Protein AF-A0A956C7P8-F1 (afdb_monomer_lite)

Foldseek 3Di:
DVVCVCVDVVNPPVVVLVVVLVVLLVVLVVAQVLSSLLSNVLSLLVVLCQCVDPVHPCPVPDPVVSVVSNLVSQLVLQLSLQLLLLCLLVVHDDPVSSVRSSCLSCPLVVVLVVVVVVVPPPLVSLLSSLVVQLVVLVCCLPPVLVVSCVVHDVLSSVLNNVSSVLSNVLSVLLNVLSVCVVVVHPCSVVSNVVSSCSSNPNNSVSNQVSDDPVSNRD

Secondary structure (DSSP, 8-state):
-HHHHHTSTIIIIIIHHHHHHHHHHHHHHTS-HHHHHHHHHHHHHHHHHHHHSTT-GGGGS-HHHHHHHHHHHHHHHHHHHHHHHHHHHHSS--HHHHHHHHHHHHHHHHHHHHHHHTT--HHHHHHHHHHHHHHHHHHIIIIIHHHHTTSS-HHHHHHHHHHHHHHHHHHHHHHHHHHHHHTT-THHHHHHHHHHHIIIIIHHHHHHHHS-HHHH--

Structure (mmCIF, N/CA/C/O backbone):
data_AF-A0A956C7P8-F1
#
_entry.id   AF-A0A956C7P8-F1
#
loop_
_atom_site.group_PDB
_atom_site.id
_atom_site.type_symbol
_atom_site.label_atom_id
_atom_site.label_alt_id
_atom_site.label_comp_id
_atom_site.label_asym_id
_atom_site.label_entity_id
_atom_site.label_seq_id
_atom_site.pdbx_PDB_ins_code
_atom_site.Cartn_x
_atom_site.Cartn_y
_atom_site.Cartn_z
_atom_site.occupancy
_atom_site.B_iso_or_equiv
_atom_site.auth_seq_id
_atom_site.auth_comp_id
_atom_site.auth_asym_id
_atom_site.auth_atom_id
_atom_site.pdbx_PDB_model_num
ATOM 1 N N . MET A 1 1 ? -3.916 24.810 -34.019 1.00 75.19 1 MET A N 1
ATOM 2 C CA . MET A 1 1 ? -3.607 24.902 -32.573 1.00 75.19 1 MET A CA 1
ATOM 3 C C . MET A 1 1 ? -4.629 24.153 -31.714 1.00 75.19 1 MET A C 1
ATOM 5 O O . MET A 1 1 ? -4.239 23.197 -31.065 1.00 75.19 1 MET A O 1
ATOM 9 N N . PHE A 1 2 ? -5.926 24.485 -31.766 1.00 85.25 2 PHE A N 1
ATOM 10 C CA . PHE A 1 2 ? -6.957 23.831 -30.935 1.00 85.25 2 PHE A CA 1
ATOM 11 C C . PHE A 1 2 ? -7.108 22.319 -31.151 1.00 85.25 2 PHE A C 1
ATOM 13 O O . PHE A 1 2 ? -7.203 21.581 -30.178 1.00 85.25 2 PHE A O 1
ATOM 20 N N . LYS A 1 3 ? -7.033 21.841 -32.401 1.00 85.44 3 LYS A N 1
ATOM 21 C CA . LYS A 1 3 ? -7.055 20.400 -32.705 1.00 85.44 3 LYS A CA 1
ATOM 22 C C . LYS A 1 3 ? -5.920 19.634 -32.009 1.00 85.44 3 LYS A C 1
ATOM 24 O O . LYS A 1 3 ? -6.158 18.575 -31.458 1.00 85.44 3 LYS A O 1
ATOM 29 N N . ALA A 1 4 ? -4.713 20.204 -31.956 1.00 84.75 4 ALA A N 1
ATOM 30 C CA . ALA A 1 4 ? -3.575 19.575 -31.283 1.00 84.75 4 ALA A CA 1
ATOM 31 C C . ALA A 1 4 ? -3.759 19.493 -29.757 1.00 84.75 4 ALA A C 1
ATOM 33 O O . ALA A 1 4 ? -3.303 18.537 -29.144 1.00 84.75 4 ALA A O 1
ATOM 34 N N . ILE A 1 5 ? -4.444 20.469 -29.149 1.00 81.12 5 ILE A N 1
ATOM 35 C CA . ILE A 1 5 ? -4.808 20.435 -27.723 1.00 81.12 5 ILE A CA 1
ATOM 36 C C . ILE A 1 5 ? -5.906 19.392 -27.481 1.00 81.12 5 ILE A C 1
ATOM 38 O O . ILE A 1 5 ? -5.798 18.604 -26.544 1.00 81.12 5 ILE A O 1
ATOM 42 N N . TYR A 1 6 ? -6.930 19.355 -28.338 1.00 81.50 6 TYR A N 1
ATOM 43 C CA . TYR A 1 6 ? -8.019 18.381 -28.256 1.00 81.50 6 TYR A CA 1
ATOM 44 C C . TYR A 1 6 ? -7.515 16.936 -28.391 1.00 81.50 6 TYR A C 1
ATOM 46 O O . TYR A 1 6 ? -7.919 16.082 -27.605 1.00 81.50 6 TYR A O 1
ATOM 54 N N . ASP A 1 7 ? -6.587 16.705 -29.325 1.00 82.06 7 ASP A N 1
ATOM 55 C CA . ASP A 1 7 ? -5.937 15.414 -29.586 1.00 82.06 7 ASP A CA 1
ATOM 56 C C . ASP A 1 7 ? -4.827 15.086 -28.557 1.00 82.06 7 ASP A C 1
ATOM 58 O O . ASP A 1 7 ? -4.190 14.034 -28.640 1.00 82.06 7 ASP A O 1
ATOM 62 N N . SER A 1 8 ? -4.548 15.979 -27.597 1.00 78.06 8 SER A N 1
ATOM 63 C CA . SER A 1 8 ? -3.485 15.774 -26.608 1.00 78.06 8 SER A CA 1
ATOM 64 C C . SER A 1 8 ? -3.925 14.884 -25.444 1.00 78.06 8 SER A C 1
ATOM 66 O O . SER A 1 8 ? -5.065 14.953 -24.977 1.00 78.06 8 SER A O 1
ATOM 68 N N . ALA A 1 9 ? -2.962 14.142 -24.883 1.00 76.88 9 ALA A N 1
ATOM 69 C CA . ALA A 1 9 ? -3.160 13.321 -23.687 1.00 76.88 9 ALA A CA 1
ATOM 70 C C . ALA A 1 9 ? -3.654 14.127 -22.469 1.00 76.88 9 ALA A C 1
ATOM 72 O O . ALA A 1 9 ? -4.325 13.574 -21.598 1.00 76.88 9 ALA A O 1
ATOM 73 N N . TRP A 1 10 ? -3.347 15.431 -22.415 1.00 76.31 10 TRP A N 1
ATOM 74 C CA . TRP A 1 10 ? -3.780 16.339 -21.349 1.00 76.31 10 TRP A CA 1
ATOM 75 C C . TRP A 1 10 ? -5.294 16.523 -21.322 1.00 76.31 10 TRP A C 1
ATOM 77 O O . TRP A 1 10 ? -5.893 16.506 -20.247 1.00 76.31 10 TRP A O 1
ATOM 87 N N . HIS A 1 11 ? -5.913 16.660 -22.495 1.00 76.75 11 HIS A N 1
ATOM 88 C CA . HIS A 1 11 ? -7.362 16.724 -22.611 1.00 76.75 11 HIS A CA 1
ATOM 89 C C . HIS A 1 11 ? -7.968 15.327 -22.424 1.00 76.75 11 HIS A C 1
ATOM 91 O O . HIS A 1 11 ? -8.709 15.111 -21.467 1.00 76.75 11 HIS A O 1
ATOM 97 N N . ASN A 1 12 ? -7.577 14.350 -23.247 1.00 79.31 12 ASN A N 1
ATOM 98 C CA . ASN A 1 12 ? -8.024 12.963 -23.129 1.00 79.31 12 ASN A CA 1
ATOM 99 C C . ASN A 1 12 ? -6.810 12.015 -23.189 1.00 79.31 12 ASN A C 1
ATOM 101 O O . ASN A 1 12 ? -6.129 12.005 -24.214 1.00 79.31 12 ASN A O 1
ATOM 105 N N . PRO A 1 13 ? -6.520 11.216 -22.140 1.00 79.44 13 PRO A N 1
ATOM 106 C CA . PRO A 1 13 ? -7.427 10.863 -21.040 1.00 79.44 13 PRO A CA 1
ATOM 107 C C . PRO A 1 13 ? -7.186 11.589 -19.702 1.00 79.44 13 PRO A C 1
ATOM 109 O O . PRO A 1 13 ? -7.975 11.400 -18.777 1.00 79.44 13 PRO A O 1
ATOM 112 N N . VAL A 1 14 ? -6.138 12.412 -19.556 1.00 80.12 14 VAL A N 1
ATOM 113 C CA . VAL A 1 14 ? -5.700 12.922 -18.237 1.00 80.12 14 VAL A CA 1
ATOM 114 C C . VAL A 1 14 ? -6.774 13.756 -17.532 1.00 80.12 14 VAL A C 1
ATOM 116 O O . VAL A 1 14 ? -7.103 13.458 -16.384 1.00 80.12 14 VAL A O 1
ATOM 119 N N . SER A 1 15 ? -7.351 14.770 -18.188 1.00 82.00 15 SER A N 1
ATOM 120 C CA . SER A 1 15 ? -8.340 15.638 -17.529 1.00 82.00 15 SER A CA 1
ATOM 121 C C . SER A 1 15 ? -9.595 14.878 -17.075 1.00 82.00 15 SER A C 1
ATOM 123 O O . SER A 1 15 ? -10.125 15.150 -15.997 1.00 82.00 15 SER A O 1
ATOM 125 N N . PHE A 1 16 ? -10.020 13.864 -17.837 1.00 86.25 16 PHE A N 1
ATOM 126 C CA . PHE A 1 16 ? -11.166 13.023 -17.490 1.00 86.25 16 PHE A CA 1
ATOM 127 C C . PHE A 1 16 ? -10.871 12.105 -16.303 1.00 86.25 16 PHE A C 1
ATOM 129 O O . PHE A 1 16 ? -11.697 12.016 -15.396 1.00 86.25 16 PHE A O 1
ATOM 136 N N . TRP A 1 17 ? -9.685 11.489 -16.244 1.00 85.25 17 TRP A N 1
ATOM 137 C CA . TRP A 1 17 ? -9.265 10.719 -15.067 1.00 85.25 17 TRP A CA 1
ATOM 138 C C . TRP A 1 17 ? -9.185 11.583 -13.809 1.00 85.25 17 TRP A C 1
ATOM 140 O O . TRP A 1 17 ? -9.603 11.134 -12.744 1.00 85.25 17 TRP A O 1
ATOM 150 N N . LEU A 1 18 ? -8.703 12.824 -13.922 1.00 85.94 18 LEU A N 1
ATOM 151 C CA . LEU A 1 18 ? -8.656 13.758 -12.795 1.00 85.94 18 LEU A CA 1
ATOM 152 C C . LEU A 1 18 ? -10.058 14.159 -12.327 1.00 85.94 18 LEU A C 1
ATOM 154 O O . LEU A 1 18 ? -10.332 14.107 -11.130 1.00 85.94 18 LEU A O 1
ATOM 158 N N . ALA A 1 19 ? -10.957 14.514 -13.249 1.00 89.00 19 ALA A N 1
ATOM 159 C CA . ALA A 1 19 ? -12.327 14.895 -12.913 1.00 89.00 19 ALA A CA 1
ATOM 160 C C . ALA A 1 19 ? -13.106 13.734 -12.271 1.00 89.00 19 ALA A C 1
ATOM 162 O O . ALA A 1 19 ? -13.722 13.904 -11.216 1.00 89.00 19 ALA A O 1
ATOM 163 N N . ILE A 1 20 ? -13.032 12.537 -12.864 1.00 90.31 20 ILE A N 1
ATOM 164 C CA . ILE A 1 20 ? -13.682 11.334 -12.330 1.00 90.31 20 ILE A CA 1
ATOM 165 C C . ILE A 1 20 ? -13.044 10.933 -10.999 1.00 90.31 20 ILE A C 1
ATOM 167 O O . ILE A 1 20 ? -13.763 10.652 -10.045 1.00 90.31 20 ILE A O 1
ATOM 171 N N . GLY A 1 21 ? -11.715 10.960 -10.893 1.00 89.81 21 GLY A N 1
ATOM 172 C CA . GLY A 1 21 ? -11.002 10.655 -9.654 1.00 89.81 21 GLY A CA 1
ATOM 173 C C . GLY A 1 21 ? -11.382 11.599 -8.514 1.00 89.81 21 GLY A C 1
ATOM 174 O O . GLY A 1 21 ? -11.663 11.139 -7.408 1.00 89.81 21 GLY A O 1
ATOM 175 N N . ALA A 1 22 ? -11.480 12.904 -8.784 1.00 90.12 22 ALA A N 1
ATOM 176 C CA . ALA A 1 22 ? -11.939 13.893 -7.811 1.00 90.12 22 ALA A CA 1
ATOM 177 C C . ALA A 1 22 ? -13.391 13.636 -7.378 1.00 90.12 22 ALA A C 1
ATOM 179 O O . ALA A 1 22 ? -13.704 13.695 -6.187 1.00 90.12 22 ALA A O 1
ATOM 180 N N . PHE A 1 23 ? -14.270 13.292 -8.322 1.00 90.81 23 PHE A N 1
ATOM 181 C CA . PHE A 1 23 ? -15.655 12.941 -8.022 1.00 90.81 23 PHE A CA 1
ATOM 182 C C . PHE A 1 23 ? -15.766 11.659 -7.181 1.00 90.81 23 PHE A C 1
ATOM 184 O O . PHE A 1 23 ? -16.494 11.637 -6.190 1.00 90.81 23 PHE A O 1
ATOM 191 N N . VAL A 1 24 ? -15.002 10.613 -7.509 1.00 92.38 24 VAL A N 1
ATOM 192 C CA . VAL A 1 24 ? -14.940 9.361 -6.736 1.00 92.38 24 VAL A CA 1
ATOM 193 C C . VAL A 1 24 ? -14.397 9.613 -5.330 1.00 92.38 24 VAL A C 1
ATOM 195 O O . VAL A 1 24 ? -14.955 9.099 -4.358 1.00 92.38 24 VAL A O 1
ATOM 198 N N . ALA A 1 25 ? -13.351 10.431 -5.192 1.00 91.06 25 ALA A N 1
ATOM 199 C CA . ALA A 1 25 ? -12.819 10.827 -3.893 1.00 91.06 25 ALA A CA 1
ATOM 200 C C . ALA A 1 25 ? -13.876 11.572 -3.068 1.00 91.06 25 ALA A C 1
ATOM 202 O O . ALA A 1 25 ? -14.120 11.213 -1.916 1.00 91.06 25 ALA A O 1
ATOM 203 N N . TYR A 1 26 ? -14.572 12.538 -3.672 1.00 91.56 26 TYR A N 1
ATOM 204 C CA . TYR A 1 26 ? -15.680 13.244 -3.036 1.00 91.56 26 TYR A CA 1
ATOM 205 C C . TYR A 1 26 ? -16.795 12.289 -2.587 1.00 91.56 26 TYR A C 1
ATOM 207 O O . TYR A 1 26 ? -17.181 12.319 -1.419 1.00 91.56 26 TYR A O 1
ATOM 215 N N . LEU A 1 27 ? -17.276 11.397 -3.458 1.00 90.88 27 LEU A N 1
ATOM 216 C CA . LEU A 1 27 ? -18.291 10.402 -3.094 1.00 90.88 27 LEU A CA 1
ATOM 217 C C . LEU A 1 27 ? -17.820 9.505 -1.950 1.00 90.88 27 LEU A C 1
ATOM 219 O O . LEU A 1 27 ? -18.588 9.227 -1.034 1.00 90.88 27 LEU A O 1
ATOM 223 N N . SER A 1 28 ? -16.547 9.119 -1.954 1.00 91.25 28 SER A N 1
ATOM 224 C CA . SER A 1 28 ? -15.957 8.296 -0.899 1.00 91.25 28 SER A CA 1
ATOM 225 C C . SER A 1 28 ? -16.013 8.980 0.470 1.00 91.25 28 SER A C 1
ATOM 227 O O . SER A 1 28 ? -16.216 8.299 1.471 1.00 91.25 28 SER A O 1
ATOM 229 N N . THR A 1 29 ? -15.931 10.317 0.534 1.00 88.56 29 THR A N 1
ATOM 230 C CA . THR A 1 29 ? -16.111 11.069 1.795 1.00 88.56 29 THR A CA 1
ATOM 231 C C . THR A 1 29 ? -17.549 11.088 2.314 1.00 88.56 29 THR A C 1
ATOM 233 O O . THR A 1 29 ? -17.775 11.404 3.479 1.00 88.56 29 THR A O 1
ATOM 236 N N . ARG A 1 30 ? -18.533 10.756 1.469 1.00 90.06 30 ARG A N 1
ATOM 237 C CA . ARG A 1 30 ? -19.952 10.665 1.849 1.00 90.06 30 ARG A CA 1
ATOM 238 C C . ARG A 1 30 ? -20.338 9.274 2.351 1.00 90.06 30 ARG A C 1
ATOM 240 O O . ARG A 1 30 ? -21.458 9.082 2.815 1.00 90.06 30 ARG A O 1
ATOM 247 N N . LEU A 1 31 ? -19.432 8.307 2.240 1.00 89.56 31 LEU A N 1
ATOM 248 C CA . LEU A 1 31 ? -19.623 6.935 2.689 1.00 89.56 31 LEU A CA 1
ATOM 249 C C . LEU A 1 31 ? -18.987 6.730 4.071 1.00 89.56 31 LEU A C 1
ATOM 251 O O . LEU A 1 31 ? -18.079 7.459 4.465 1.00 89.56 31 LEU A O 1
ATOM 255 N N . GLY A 1 32 ? -19.424 5.686 4.784 1.00 90.19 32 GLY A N 1
ATOM 256 C CA . GLY A 1 32 ? -18.691 5.189 5.955 1.00 90.19 32 GLY A CA 1
ATOM 257 C C . GLY A 1 32 ? -17.242 4.861 5.582 1.00 90.19 32 GLY A C 1
ATOM 258 O O . GLY A 1 32 ? -16.972 4.466 4.442 1.00 90.19 32 GLY A O 1
ATOM 259 N N . PHE A 1 33 ? -16.310 5.024 6.524 1.00 92.75 33 PHE A N 1
ATOM 260 C CA . PHE A 1 33 ? -14.868 5.048 6.241 1.00 92.75 33 PHE A CA 1
ATOM 261 C C . PHE A 1 33 ? -14.411 3.860 5.390 1.00 92.75 33 PHE A C 1
ATOM 263 O O . PHE A 1 33 ? -13.728 4.042 4.385 1.00 92.75 33 PHE A O 1
ATOM 270 N N . LEU A 1 34 ? -14.813 2.642 5.767 1.00 93.69 34 LEU A N 1
ATOM 271 C CA . LEU A 1 34 ? -14.376 1.434 5.074 1.00 93.69 34 LEU A CA 1
ATOM 272 C C . LEU A 1 34 ? -14.933 1.356 3.647 1.00 93.69 34 LEU A C 1
ATOM 274 O O . LEU A 1 34 ? -14.215 0.973 2.730 1.00 93.69 34 LEU A O 1
ATOM 278 N N . ARG A 1 35 ? -16.193 1.759 3.446 1.00 94.25 35 ARG A N 1
ATOM 279 C CA . ARG A 1 35 ? -16.829 1.792 2.119 1.00 94.25 35 ARG A CA 1
ATOM 280 C C . ARG A 1 35 ? -16.155 2.825 1.225 1.00 94.25 35 ARG A C 1
ATOM 282 O O . ARG A 1 35 ? -15.808 2.503 0.094 1.00 94.25 35 ARG A O 1
ATOM 289 N N . GLY A 1 36 ? -15.936 4.031 1.750 1.00 94.31 36 GLY A N 1
ATOM 290 C CA . GLY A 1 36 ? -15.222 5.093 1.048 1.00 94.31 36 GLY A CA 1
ATOM 291 C C . GLY A 1 36 ? -13.806 4.671 0.669 1.00 94.31 36 GLY A C 1
ATOM 292 O O . GLY A 1 36 ? -13.405 4.831 -0.479 1.00 94.31 36 GLY A O 1
ATOM 293 N N . LEU A 1 37 ? -13.076 4.045 1.595 1.00 95.31 37 LEU A N 1
ATOM 294 C CA . LEU A 1 37 ? -11.743 3.504 1.339 1.00 95.31 37 LEU A CA 1
ATOM 295 C C . LEU A 1 37 ? -11.775 2.436 0.238 1.00 95.31 37 LEU A C 1
ATOM 297 O O . LEU A 1 37 ? -10.979 2.510 -0.694 1.00 95.31 37 LEU A O 1
ATOM 301 N N . CYS A 1 38 ? -12.702 1.476 0.299 1.00 95.56 38 CYS A N 1
ATOM 302 C CA . CYS A 1 38 ? -12.830 0.445 -0.731 1.00 95.56 38 CYS A CA 1
ATOM 303 C C . CYS A 1 38 ? -13.144 1.032 -2.112 1.00 95.56 38 CYS A C 1
ATOM 305 O O . CYS A 1 38 ? -12.527 0.618 -3.086 1.00 95.56 38 CYS A O 1
ATOM 307 N N . VAL A 1 39 ? -14.054 2.005 -2.209 1.00 94.94 39 VAL A N 1
ATOM 308 C CA . VAL A 1 39 ? -14.397 2.659 -3.483 1.00 94.94 39 VAL A CA 1
ATOM 309 C C . VAL A 1 39 ? -13.207 3.446 -4.034 1.00 94.94 39 VAL A C 1
ATOM 311 O O . VAL A 1 39 ? -12.819 3.247 -5.186 1.00 94.94 39 VAL A O 1
ATOM 314 N N . LEU A 1 40 ? -12.587 4.290 -3.205 1.00 95.69 40 LEU A N 1
ATOM 315 C CA . LEU A 1 40 ? -11.439 5.099 -3.604 1.00 95.69 40 LEU A CA 1
ATOM 316 C C . LEU A 1 40 ? -10.275 4.223 -4.072 1.00 95.69 40 LEU A C 1
ATOM 318 O O . LEU A 1 40 ? -9.743 4.428 -5.160 1.00 95.69 40 LEU A O 1
ATOM 322 N N . PHE A 1 41 ? -9.888 3.225 -3.278 1.00 96.56 41 PHE A N 1
ATOM 323 C CA . PHE A 1 41 ? -8.739 2.393 -3.620 1.00 96.56 41 PHE A CA 1
ATOM 324 C C . PHE A 1 41 ? -9.037 1.340 -4.684 1.00 96.56 41 PHE A C 1
ATOM 326 O O . PHE A 1 41 ? -8.092 0.875 -5.314 1.00 96.56 41 PHE A O 1
ATOM 333 N N . ALA A 1 42 ? -10.304 1.003 -4.952 1.00 95.31 42 ALA A N 1
ATOM 334 C CA . ALA A 1 42 ? -10.658 0.227 -6.140 1.00 95.31 42 ALA A CA 1
ATOM 335 C C . ALA A 1 42 ? -10.374 1.041 -7.406 1.00 95.31 42 ALA A C 1
ATOM 337 O O . ALA A 1 42 ? -9.780 0.527 -8.351 1.00 95.31 42 ALA A O 1
ATOM 338 N N . PHE A 1 43 ? -10.723 2.331 -7.394 1.00 94.62 43 PHE A N 1
ATOM 339 C CA . PHE A 1 43 ? -10.407 3.239 -8.492 1.00 94.62 43 PHE A CA 1
ATOM 340 C C . PHE A 1 43 ? -8.894 3.437 -8.658 1.00 94.62 43 PHE A C 1
ATOM 342 O O . PHE A 1 43 ? -8.388 3.342 -9.773 1.00 94.62 43 PHE A O 1
ATOM 349 N N . VAL A 1 44 ? -8.157 3.634 -7.557 1.00 94.44 44 VAL A N 1
ATOM 350 C CA . VAL A 1 44 ? -6.684 3.738 -7.584 1.00 94.44 44 VAL A CA 1
ATOM 351 C C . VAL A 1 44 ? -6.043 2.455 -8.119 1.00 94.44 44 VAL A C 1
ATOM 353 O O . VAL A 1 44 ? -5.172 2.539 -8.976 1.00 94.44 44 VAL A O 1
ATOM 356 N N . ALA A 1 45 ? -6.485 1.275 -7.672 1.00 93.88 45 ALA A N 1
ATOM 357 C CA . ALA A 1 45 ? -5.956 -0.005 -8.147 1.00 93.88 45 ALA A CA 1
ATOM 358 C C . ALA A 1 45 ? -6.244 -0.235 -9.640 1.00 93.88 45 ALA A C 1
ATOM 360 O O . ALA A 1 45 ? -5.378 -0.722 -10.361 1.00 93.88 45 ALA A O 1
ATOM 361 N N . ALA A 1 46 ? -7.431 0.146 -10.122 1.00 92.56 46 ALA A N 1
ATOM 362 C CA . ALA A 1 46 ? -7.767 0.071 -11.542 1.00 92.56 46 ALA A CA 1
ATOM 363 C C . ALA A 1 46 ? -6.919 1.037 -12.388 1.00 92.56 46 ALA A C 1
ATOM 365 O O . ALA A 1 46 ? -6.447 0.660 -13.460 1.00 92.56 46 ALA A O 1
ATOM 366 N N . ALA A 1 47 ? -6.697 2.261 -11.898 1.00 91.62 47 ALA A N 1
ATOM 367 C CA . ALA A 1 47 ? -5.833 3.238 -12.556 1.00 91.62 47 ALA A CA 1
ATOM 368 C C . ALA A 1 47 ? -4.376 2.754 -12.615 1.00 91.62 47 ALA A C 1
ATOM 370 O O . ALA A 1 47 ? -3.746 2.848 -13.666 1.00 91.62 47 ALA A O 1
ATOM 371 N N . ASP A 1 48 ? -3.865 2.182 -11.526 1.00 92.56 48 ASP A N 1
ATOM 372 C CA . ASP A 1 48 ? -2.530 1.586 -11.481 1.00 92.56 48 ASP A CA 1
ATOM 373 C C . ASP A 1 48 ? -2.402 0.415 -12.470 1.00 92.56 48 ASP A C 1
ATOM 375 O O . ASP A 1 48 ? -1.515 0.410 -13.319 1.00 92.56 48 ASP A O 1
ATOM 379 N N . ALA A 1 49 ? -3.352 -0.527 -12.461 1.00 90.62 49 ALA A N 1
ATOM 380 C CA . ALA A 1 49 ? -3.360 -1.653 -13.396 1.00 90.62 49 ALA A CA 1
ATOM 381 C C . ALA A 1 49 ? -3.413 -1.204 -14.868 1.00 90.62 49 ALA A C 1
ATOM 383 O O . ALA A 1 49 ? -2.774 -1.815 -15.727 1.00 90.62 49 ALA A O 1
ATOM 384 N N . LEU A 1 50 ? -4.145 -0.125 -15.171 1.00 89.56 50 LEU A N 1
ATOM 385 C CA . LEU A 1 50 ? -4.179 0.465 -16.508 1.00 89.56 50 LEU A CA 1
ATOM 386 C C . LEU A 1 50 ? -2.827 1.082 -16.887 1.00 89.56 50 LEU A C 1
ATOM 388 O O . LEU A 1 50 ? -2.345 0.863 -17.996 1.00 89.56 50 LEU A O 1
ATOM 392 N N . LEU A 1 51 ? -2.218 1.854 -15.983 1.00 87.50 51 LEU A N 1
ATOM 393 C CA . LEU A 1 51 ? -0.988 2.602 -16.251 1.00 87.50 51 LEU A CA 1
ATOM 394 C C . LEU A 1 51 ? 0.274 1.727 -16.212 1.00 87.50 51 LEU A C 1
ATOM 396 O O . LEU A 1 51 ? 1.236 2.040 -16.915 1.00 87.50 51 LEU A O 1
ATOM 400 N N . GLY A 1 52 ? 0.265 0.630 -15.455 1.00 83.56 52 GLY A N 1
ATOM 401 C CA . GLY A 1 52 ? 1.322 -0.384 -15.430 1.00 83.56 52 GLY A CA 1
ATOM 402 C C . GLY A 1 52 ? 1.123 -1.530 -16.431 1.00 83.56 52 GLY A C 1
ATOM 403 O O . GLY A 1 52 ? 2.055 -2.290 -16.689 1.00 83.56 52 GLY A O 1
ATOM 404 N N . GLY A 1 53 ? -0.078 -1.674 -16.998 1.00 80.94 53 GLY A N 1
ATOM 405 C CA . GLY A 1 53 ? -0.431 -2.758 -17.912 1.00 80.94 53 GLY A CA 1
ATOM 406 C C . GLY A 1 53 ? -0.017 -2.526 -19.369 1.00 80.94 53 GLY A C 1
ATOM 407 O O . GLY A 1 53 ? 0.368 -1.434 -19.780 1.00 80.94 53 GLY A O 1
ATOM 408 N N . GLY A 1 54 ? -0.168 -3.561 -20.202 1.00 81.50 54 GLY A N 1
ATOM 409 C CA . GLY A 1 54 ? 0.153 -3.492 -21.638 1.00 81.50 54 GLY A CA 1
ATOM 410 C C . GLY A 1 54 ? -0.716 -2.516 -22.446 1.00 81.50 54 GLY A C 1
ATOM 411 O O . GLY A 1 54 ? -0.330 -2.116 -23.538 1.00 81.50 54 GLY A O 1
ATOM 412 N N . LEU A 1 55 ? -1.864 -2.099 -21.898 1.00 78.88 55 LEU A N 1
ATOM 413 C CA . LEU A 1 55 ? -2.752 -1.083 -22.480 1.00 78.88 55 LEU A CA 1
ATOM 414 C C . LEU A 1 55 ? -2.410 0.344 -22.019 1.00 78.88 55 LEU A C 1
ATOM 416 O O . LEU A 1 55 ? -3.194 1.269 -22.231 1.00 78.88 55 LEU A O 1
ATOM 420 N N . SER A 1 56 ? -1.262 0.530 -21.363 1.00 81.25 56 SER A N 1
ATOM 421 C CA . SER A 1 56 ? -0.911 1.806 -20.758 1.00 81.25 56 SER A CA 1
ATOM 422 C C . SER A 1 56 ? -0.750 2.925 -21.795 1.00 81.25 56 SER A C 1
ATOM 424 O O . SER A 1 56 ? 0.032 2.791 -22.749 1.00 81.25 56 SER A O 1
ATOM 426 N N . PRO A 1 57 ? -1.389 4.092 -21.578 1.00 77.19 57 PRO A N 1
ATOM 427 C CA . PRO A 1 57 ? -1.120 5.285 -22.373 1.00 77.19 57 PRO A CA 1
ATOM 428 C C . PRO A 1 57 ? 0.305 5.826 -22.149 1.00 77.19 57 PRO A C 1
ATOM 430 O O . PRO A 1 57 ? 0.777 6.650 -22.931 1.00 77.19 57 PRO A O 1
ATOM 433 N N . LEU A 1 58 ? 1.016 5.358 -21.113 1.00 77.88 58 LEU A N 1
ATOM 434 C CA . LEU A 1 58 ? 2.388 5.764 -20.791 1.00 77.88 58 LEU A CA 1
ATOM 435 C C . LEU A 1 58 ? 3.458 4.977 -21.556 1.00 77.88 58 LEU A C 1
ATOM 437 O O . LEU A 1 58 ? 4.644 5.219 -21.356 1.00 77.88 58 LEU A O 1
ATOM 441 N N . THR A 1 59 ? 3.083 4.081 -22.471 1.00 73.81 59 THR A N 1
ATOM 442 C CA . THR A 1 59 ? 4.037 3.329 -23.315 1.00 73.81 59 THR A CA 1
ATOM 443 C C . THR A 1 59 ? 4.990 4.224 -24.116 1.00 73.81 59 THR A C 1
ATOM 445 O O . THR A 1 59 ? 6.091 3.799 -24.453 1.00 73.81 59 THR A O 1
ATOM 448 N N . ARG A 1 60 ? 4.596 5.473 -24.396 1.00 77.56 60 ARG A N 1
ATOM 449 C CA . ARG A 1 60 ? 5.422 6.483 -25.086 1.00 77.56 60 ARG A CA 1
ATOM 450 C C . ARG A 1 60 ? 6.032 7.531 -24.149 1.00 77.56 60 ARG A C 1
ATOM 452 O O . ARG A 1 60 ? 6.685 8.458 -24.623 1.00 77.56 60 ARG A O 1
ATOM 459 N N . ALA A 1 61 ? 5.790 7.435 -22.842 1.00 80.50 61 ALA A N 1
ATOM 460 C CA . ALA A 1 61 ? 6.308 8.388 -21.871 1.00 80.50 61 ALA A CA 1
ATOM 461 C C . ALA A 1 61 ? 7.807 8.144 -21.598 1.00 80.50 61 ALA A C 1
ATOM 463 O O . ALA A 1 61 ? 8.283 7.011 -21.710 1.00 80.50 61 ALA A O 1
ATOM 464 N N . PRO A 1 62 ? 8.570 9.181 -21.205 1.00 84.88 62 PRO A N 1
ATOM 465 C CA . PRO A 1 62 ? 9.950 9.004 -20.761 1.00 84.88 62 PRO A CA 1
ATOM 466 C C . PRO A 1 62 ? 10.034 8.022 -19.586 1.00 84.88 62 PRO A C 1
ATOM 468 O O . PRO A 1 62 ? 9.194 8.075 -18.686 1.00 84.88 62 PRO A O 1
ATOM 471 N N . LYS A 1 63 ? 11.091 7.195 -19.531 1.00 81.75 63 LYS A N 1
ATOM 472 C CA . LYS A 1 63 ? 11.293 6.197 -18.458 1.00 81.75 63 LYS A CA 1
ATOM 473 C C . LYS A 1 63 ? 11.128 6.803 -17.058 1.00 81.75 63 LYS A C 1
ATOM 475 O O . LYS A 1 63 ? 10.470 6.212 -16.212 1.00 81.75 63 LYS A O 1
ATOM 480 N N . THR A 1 64 ? 11.656 8.008 -16.839 1.00 82.00 64 THR A N 1
ATOM 481 C CA . THR A 1 64 ? 11.533 8.740 -15.571 1.00 82.00 64 THR A CA 1
ATOM 482 C C . THR A 1 64 ? 10.081 8.974 -15.161 1.00 82.00 64 THR A C 1
ATOM 484 O O . THR A 1 64 ? 9.748 8.789 -13.996 1.00 82.00 64 THR A O 1
ATOM 487 N N . VAL A 1 65 ? 9.209 9.344 -16.104 1.00 83.94 65 VAL A N 1
ATOM 488 C CA . VAL A 1 65 ? 7.784 9.576 -15.827 1.00 83.94 65 VAL A CA 1
ATOM 489 C C . VAL A 1 65 ? 7.120 8.265 -15.424 1.00 83.94 65 VAL A C 1
ATOM 491 O O . VAL A 1 65 ? 6.462 8.217 -14.389 1.00 83.94 65 VAL A O 1
ATOM 494 N N . SER A 1 66 ? 7.351 7.188 -16.177 1.00 83.44 66 SER A N 1
ATOM 495 C CA . SER A 1 66 ? 6.794 5.868 -15.864 1.00 83.44 66 SER A CA 1
ATOM 496 C C . SER A 1 66 ? 7.262 5.351 -14.500 1.00 83.44 66 SER A C 1
ATOM 498 O O . SER A 1 66 ? 6.458 4.819 -13.740 1.00 83.44 66 SER A O 1
ATOM 500 N N . THR A 1 67 ? 8.533 5.562 -14.141 1.00 83.25 67 THR A N 1
ATOM 501 C CA . THR A 1 67 ? 9.060 5.192 -12.820 1.00 83.25 67 THR A CA 1
ATOM 502 C C . THR A 1 67 ? 8.433 6.019 -11.698 1.00 83.25 67 THR A C 1
ATOM 504 O O . THR A 1 67 ? 8.014 5.449 -10.696 1.00 83.25 67 THR A O 1
ATOM 507 N N . VAL A 1 68 ? 8.318 7.342 -11.856 1.00 85.81 68 VAL A N 1
ATOM 508 C CA . VAL A 1 68 ? 7.678 8.211 -10.851 1.00 85.81 68 VAL A CA 1
ATOM 509 C C . VAL A 1 68 ? 6.213 7.829 -10.646 1.00 85.81 68 VAL A C 1
ATOM 511 O O . VAL A 1 68 ? 5.761 7.747 -9.507 1.00 85.81 68 VAL A O 1
ATOM 514 N N . VAL A 1 69 ? 5.482 7.550 -11.729 1.00 88.50 69 VAL A N 1
ATOM 515 C CA . VAL A 1 69 ? 4.088 7.090 -11.660 1.00 88.50 69 VAL A CA 1
ATOM 516 C C . VAL A 1 69 ? 3.994 5.748 -10.932 1.00 88.50 69 VAL A C 1
ATOM 518 O O . VAL A 1 69 ? 3.171 5.618 -10.028 1.00 88.50 69 VAL A O 1
ATOM 521 N N . ALA A 1 70 ? 4.865 4.786 -11.252 1.00 88.50 70 ALA A N 1
ATOM 522 C CA . ALA A 1 70 ? 4.906 3.498 -10.561 1.00 88.50 70 ALA A CA 1
ATOM 523 C C . ALA A 1 70 ? 5.167 3.667 -9.053 1.00 88.50 70 ALA A C 1
ATOM 525 O O . ALA A 1 70 ? 4.441 3.109 -8.236 1.00 88.50 70 ALA A O 1
ATOM 526 N N . PHE A 1 71 ? 6.141 4.498 -8.665 1.00 89.62 71 PHE A N 1
ATOM 527 C CA . PHE A 1 71 ? 6.392 4.806 -7.253 1.00 89.62 71 PHE A CA 1
ATOM 528 C C . PHE A 1 71 ? 5.193 5.472 -6.577 1.00 89.62 71 PHE A C 1
ATOM 530 O O . PHE A 1 71 ? 4.856 5.112 -5.453 1.00 89.62 71 PHE A O 1
ATOM 537 N N . ALA A 1 72 ? 4.525 6.416 -7.245 1.00 92.25 72 ALA A N 1
ATOM 538 C CA . ALA A 1 72 ? 3.346 7.071 -6.691 1.00 92.25 72 ALA A CA 1
ATOM 539 C C . ALA A 1 72 ? 2.225 6.062 -6.394 1.00 92.25 72 ALA A C 1
ATOM 541 O O . ALA A 1 72 ? 1.639 6.108 -5.313 1.00 92.25 72 ALA A O 1
ATOM 542 N N . PHE A 1 73 ? 1.960 5.121 -7.305 1.00 94.31 73 PHE A N 1
ATOM 543 C CA . PHE A 1 73 ? 0.951 4.085 -7.077 1.00 94.31 73 PHE A CA 1
ATOM 544 C C . PHE A 1 73 ? 1.341 3.089 -6.001 1.00 94.31 73 PHE A C 1
ATOM 546 O O . PHE A 1 73 ? 0.478 2.709 -5.219 1.00 94.31 73 PHE A O 1
ATOM 553 N N . VAL A 1 74 ? 2.615 2.724 -5.901 1.00 92.88 74 VAL A N 1
ATOM 554 C CA . VAL A 1 74 ? 3.097 1.860 -4.821 1.00 92.88 74 VAL A CA 1
ATOM 555 C C . VAL A 1 74 ? 2.932 2.550 -3.463 1.00 92.88 74 VAL A C 1
ATOM 557 O O . VAL A 1 74 ? 2.372 1.964 -2.542 1.00 92.88 74 VAL A O 1
ATOM 560 N N . VAL A 1 75 ? 3.290 3.834 -3.353 1.00 95.12 75 VAL A N 1
ATOM 561 C CA . VAL A 1 75 ? 3.090 4.613 -2.117 1.00 95.12 75 VAL A CA 1
ATOM 562 C C . VAL A 1 75 ? 1.609 4.739 -1.761 1.00 95.12 75 VAL A C 1
ATOM 564 O O . VAL A 1 75 ? 1.242 4.59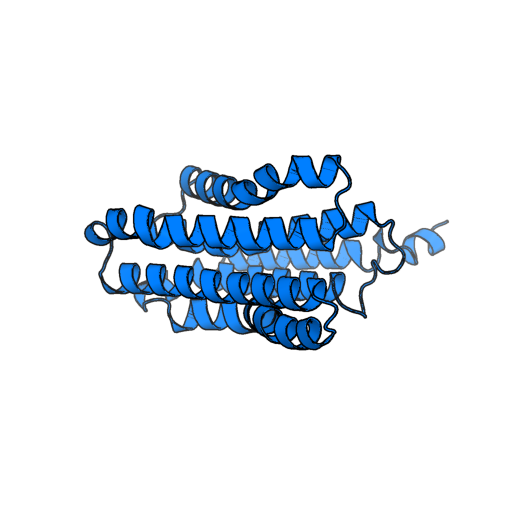1 -0.596 1.00 95.12 75 VAL A O 1
ATOM 567 N N . LEU A 1 76 ? 0.743 5.004 -2.743 1.00 95.81 76 LEU A N 1
ATOM 568 C CA . LEU A 1 76 ? -0.706 5.048 -2.528 1.00 95.81 76 LEU A CA 1
ATOM 569 C C . LEU A 1 76 ? -1.263 3.667 -2.149 1.00 95.81 76 LEU A C 1
ATOM 571 O O . LEU A 1 76 ? -2.113 3.567 -1.263 1.00 95.81 76 LEU A O 1
ATOM 575 N N . GLY A 1 77 ? -0.762 2.609 -2.782 1.00 95.69 77 GLY A N 1
ATOM 576 C CA . GLY A 1 77 ? -1.063 1.220 -2.469 1.00 95.69 77 GLY A CA 1
ATOM 577 C C . GLY A 1 77 ? -0.743 0.900 -1.015 1.00 95.69 77 GLY A C 1
ATOM 578 O O . GLY A 1 77 ? -1.609 0.425 -0.292 1.00 95.69 77 GLY A O 1
ATOM 579 N N . ASP A 1 78 ? 0.442 1.268 -0.543 1.00 97.12 78 ASP A N 1
ATOM 580 C CA . ASP A 1 78 ? 0.862 1.040 0.841 1.00 97.12 78 ASP A CA 1
ATOM 581 C C . ASP A 1 78 ? 0.092 1.914 1.833 1.00 97.12 78 ASP A C 1
ATOM 583 O O . ASP A 1 78 ? -0.298 1.464 2.918 1.00 97.12 78 ASP A O 1
ATOM 587 N N . LEU A 1 79 ? -0.198 3.162 1.455 1.00 97.56 79 LEU A N 1
ATOM 588 C CA . LEU A 1 79 ? -0.994 4.081 2.263 1.00 97.56 79 LEU A CA 1
ATOM 589 C C . LEU A 1 79 ? -2.361 3.478 2.609 1.00 97.56 79 LEU A C 1
ATOM 591 O O . LEU A 1 79 ? -2.826 3.644 3.736 1.00 97.56 79 LEU A O 1
ATOM 595 N N . ARG A 1 80 ? -2.993 2.734 1.693 1.00 96.88 80 ARG A N 1
ATOM 596 C CA . ARG A 1 80 ? -4.298 2.094 1.941 1.00 96.88 80 ARG A CA 1
ATOM 597 C C . ARG A 1 80 ? -4.240 1.104 3.107 1.00 96.88 80 ARG A C 1
ATOM 599 O O . ARG A 1 80 ? -5.137 1.087 3.951 1.00 96.88 80 ARG A O 1
ATOM 606 N N . TYR A 1 81 ? -3.159 0.332 3.194 1.00 97.94 81 TYR A N 1
ATOM 607 C CA . TYR A 1 81 ? -2.909 -0.600 4.284 1.00 97.94 81 TYR A CA 1
ATOM 608 C C . TYR A 1 81 ? -2.644 0.157 5.588 1.00 97.94 81 TYR A C 1
ATOM 610 O O . TYR A 1 81 ? -3.279 -0.122 6.610 1.00 97.94 81 TYR A O 1
ATOM 618 N N . PHE A 1 82 ? -1.774 1.170 5.556 1.00 98.12 82 PHE A N 1
ATOM 619 C CA . PHE A 1 82 ? -1.440 1.938 6.753 1.00 98.12 82 PHE A CA 1
ATOM 620 C C . PHE A 1 82 ? -2.618 2.751 7.297 1.00 98.12 82 PHE A C 1
ATOM 622 O O . PHE A 1 82 ? -2.762 2.869 8.514 1.00 98.12 82 PHE A O 1
ATOM 629 N N . LEU A 1 83 ? -3.508 3.252 6.439 1.00 97.19 83 LEU A N 1
ATOM 630 C CA . LEU A 1 83 ? -4.741 3.911 6.867 1.00 97.19 83 LEU A CA 1
ATOM 631 C C . LEU A 1 83 ? -5.640 2.960 7.654 1.00 97.19 83 LEU A C 1
ATOM 633 O O . LEU A 1 83 ? -6.112 3.329 8.729 1.00 97.19 83 LEU A O 1
ATOM 637 N N . LEU A 1 84 ? -5.834 1.730 7.170 1.00 96.81 84 LEU A N 1
ATOM 638 C CA . LEU A 1 84 ? -6.597 0.697 7.879 1.00 96.81 84 LEU A CA 1
ATOM 639 C C . LEU A 1 84 ?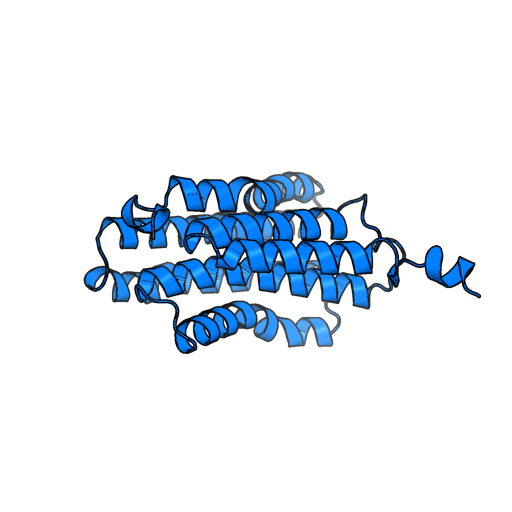 -5.928 0.335 9.211 1.00 96.81 84 LEU A C 1
ATOM 641 O O . LEU A 1 84 ? -6.587 0.320 10.255 1.00 96.81 84 LEU A O 1
ATOM 645 N N . LEU A 1 85 ? -4.613 0.098 9.185 1.00 97.06 85 LEU A N 1
ATOM 646 C CA . LEU A 1 85 ? -3.821 -0.248 10.362 1.00 97.06 85 LEU A CA 1
ATOM 647 C C . LEU A 1 85 ? -3.953 0.822 11.450 1.00 97.06 85 LEU A C 1
ATOM 649 O O . LEU A 1 85 ? -4.313 0.517 12.589 1.00 97.06 85 LEU A O 1
ATOM 653 N N . VAL A 1 86 ? -3.700 2.086 11.108 1.00 96.31 86 VAL A N 1
ATOM 654 C CA . VAL A 1 86 ? -3.715 3.197 12.063 1.00 96.31 86 VAL A CA 1
ATOM 655 C C . VAL A 1 86 ? -5.140 3.493 12.532 1.00 96.31 86 VAL A C 1
ATOM 657 O O . VAL A 1 86 ? -5.360 3.628 13.741 1.00 96.31 86 VAL A O 1
ATOM 660 N N . ARG A 1 87 ? -6.122 3.533 11.618 1.00 94.31 87 ARG A N 1
ATOM 661 C CA . ARG A 1 87 ? -7.535 3.790 11.945 1.00 94.31 87 ARG A CA 1
ATOM 662 C C . ARG A 1 87 ? -8.066 2.816 12.981 1.00 94.31 87 ARG A C 1
ATOM 664 O O . ARG A 1 87 ? -8.764 3.233 13.909 1.00 94.31 87 ARG A O 1
ATOM 671 N N . PHE A 1 88 ? -7.799 1.528 12.789 1.00 93.94 88 PHE A N 1
ATOM 672 C CA . PHE A 1 88 ? -8.365 0.479 13.629 1.00 93.94 88 PHE A CA 1
ATOM 673 C C . PHE A 1 88 ? -7.522 0.190 14.869 1.00 93.94 88 PHE A C 1
ATOM 675 O O . PHE A 1 88 ? -8.083 -0.236 15.874 1.00 93.94 88 PHE A O 1
ATOM 682 N N . SER A 1 89 ? -6.229 0.526 14.862 1.00 93.62 89 SER A N 1
ATOM 683 C CA . SER A 1 89 ? -5.405 0.513 16.080 1.00 93.62 89 SER A CA 1
ATOM 684 C C . SER A 1 89 ? -5.756 1.662 17.032 1.00 93.62 89 SER A C 1
ATOM 686 O O . SER A 1 89 ? -5.769 1.476 18.244 1.00 93.62 89 SER A O 1
ATOM 688 N N . ARG A 1 90 ? -6.054 2.859 16.500 1.00 90.06 90 ARG A N 1
ATOM 689 C CA . ARG A 1 90 ? -6.356 4.071 17.296 1.00 90.06 90 ARG A CA 1
ATOM 690 C C . ARG A 1 90 ? -7.848 4.330 17.498 1.00 90.06 90 ARG A C 1
ATOM 692 O O . ARG A 1 90 ? -8.208 5.262 18.212 1.00 90.06 90 ARG A O 1
ATOM 699 N N . GLN A 1 91 ? -8.699 3.570 16.810 1.00 86.12 91 GLN A N 1
ATOM 700 C CA . GLN A 1 91 ? -10.152 3.753 16.735 1.00 86.12 91 GLN A CA 1
ATOM 701 C C . GLN A 1 91 ? -10.612 5.143 16.244 1.00 86.12 91 GLN A C 1
ATOM 703 O O . GLN A 1 91 ? -11.798 5.455 16.314 1.00 86.12 91 GLN A O 1
ATOM 708 N N . ARG A 1 92 ? -9.716 5.949 15.656 1.00 87.94 92 ARG A N 1
ATOM 709 C CA . ARG A 1 92 ? -10.011 7.274 15.084 1.00 87.94 92 ARG A CA 1
ATOM 710 C C . ARG A 1 92 ? -9.093 7.600 13.904 1.00 87.94 92 ARG A C 1
ATOM 712 O O . ARG A 1 92 ? -7.987 7.064 13.833 1.00 87.94 92 ARG A O 1
ATOM 719 N N . LEU A 1 93 ? -9.533 8.503 13.027 1.00 87.69 93 LEU A N 1
ATOM 720 C CA . LEU A 1 93 ? -8.724 9.063 11.938 1.00 87.69 93 LEU A CA 1
ATOM 721 C C . LEU A 1 93 ? -8.570 10.579 12.110 1.00 87.69 93 LEU A C 1
ATOM 723 O O . LEU A 1 93 ? -9.234 11.362 11.441 1.00 87.69 93 LEU A O 1
ATOM 727 N N . ASP A 1 94 ? -7.729 10.992 13.055 1.00 91.69 94 ASP A N 1
ATOM 728 C CA . ASP A 1 94 ? -7.347 12.398 13.205 1.00 91.69 94 ASP A CA 1
ATOM 729 C C . ASP A 1 94 ? -6.191 12.764 12.251 1.00 91.69 94 ASP A C 1
ATOM 731 O O . ASP A 1 94 ? -5.607 11.902 11.588 1.00 91.69 94 ASP A O 1
ATOM 735 N N . GLY A 1 95 ? -5.830 14.049 12.173 1.00 91.81 95 GLY A N 1
ATOM 736 C CA . GLY A 1 95 ? -4.708 14.492 11.333 1.00 91.81 95 GLY A CA 1
ATOM 737 C C . GLY A 1 95 ? -3.391 13.785 11.680 1.00 91.81 95 GLY A C 1
ATOM 738 O O . GLY A 1 95 ? -2.609 13.443 10.798 1.00 91.81 95 GLY A O 1
ATOM 739 N N . ARG A 1 96 ? -3.177 13.456 12.961 1.00 92.25 96 ARG A N 1
ATOM 740 C CA . ARG A 1 96 ? -2.007 12.689 13.405 1.00 92.25 96 ARG A CA 1
ATOM 741 C C . ARG A 1 96 ? -2.030 11.252 12.883 1.00 92.25 96 ARG A C 1
ATOM 743 O O . ARG A 1 96 ? -0.977 10.735 12.522 1.00 92.25 96 ARG A O 1
ATOM 750 N N . ALA A 1 97 ? -3.193 10.606 12.838 1.00 92.62 97 ALA A N 1
ATOM 751 C CA . ALA A 1 97 ? -3.355 9.283 12.246 1.00 92.62 97 ALA A CA 1
ATOM 752 C C . ALA A 1 97 ? -3.024 9.296 10.746 1.00 92.62 97 ALA A C 1
ATOM 754 O O . ALA A 1 97 ? -2.278 8.432 10.291 1.00 92.62 97 ALA A O 1
ATOM 755 N N . TRP A 1 98 ? -3.490 10.310 10.011 1.00 94.62 98 TRP A N 1
ATOM 756 C CA . TRP A 1 98 ? -3.127 10.515 8.604 1.00 94.62 98 TRP A CA 1
ATOM 757 C C . TRP A 1 98 ? -1.623 10.695 8.409 1.00 94.62 98 TRP A C 1
ATOM 759 O O . TRP A 1 98 ? -1.025 9.983 7.608 1.00 94.62 98 TRP A O 1
ATOM 769 N N . LEU A 1 99 ? -0.996 11.584 9.186 1.00 95.81 99 LEU A N 1
ATOM 770 C CA . LEU A 1 99 ? 0.453 11.801 9.135 1.00 95.81 99 LEU A CA 1
ATOM 771 C C . LEU A 1 99 ? 1.236 10.535 9.492 1.00 95.81 99 LEU A C 1
ATOM 773 O O . LEU A 1 99 ? 2.262 10.257 8.883 1.00 95.81 99 LEU A O 1
ATOM 777 N N . THR A 1 100 ? 0.743 9.746 10.449 1.00 95.94 100 THR A N 1
ATOM 778 C CA . THR A 1 100 ? 1.364 8.466 10.816 1.00 95.94 100 THR A CA 1
ATOM 779 C C . THR A 1 100 ? 1.281 7.476 9.656 1.00 95.94 100 THR A C 1
ATOM 781 O O . THR A 1 100 ? 2.283 6.856 9.319 1.00 95.94 100 THR A O 1
ATOM 784 N N . ALA A 1 101 ? 0.112 7.340 9.022 1.00 96.69 101 ALA A N 1
ATOM 785 C CA . ALA A 1 101 ? -0.064 6.437 7.889 1.00 96.69 101 ALA A CA 1
ATOM 786 C C . ALA A 1 101 ? 0.789 6.859 6.681 1.00 96.69 101 ALA A C 1
ATOM 788 O O . ALA A 1 101 ? 1.460 6.017 6.093 1.00 96.69 101 ALA A O 1
ATOM 789 N N . ALA A 1 102 ? 0.827 8.159 6.374 1.00 96.62 102 ALA A N 1
ATOM 790 C CA . ALA A 1 102 ? 1.656 8.716 5.308 1.00 96.62 102 ALA A CA 1
ATOM 791 C C . ALA A 1 102 ? 3.161 8.576 5.597 1.00 96.62 102 ALA A C 1
ATOM 793 O O . ALA A 1 102 ? 3.938 8.220 4.716 1.00 96.62 102 ALA A O 1
ATOM 794 N N . GLY A 1 103 ? 3.593 8.811 6.839 1.00 96.81 103 GLY A N 1
ATOM 795 C CA . GLY A 1 103 ? 4.988 8.607 7.237 1.00 96.81 103 GLY A CA 1
ATOM 796 C C . GLY A 1 103 ? 5.417 7.143 7.107 1.00 96.81 103 GLY A C 1
ATOM 797 O O . GLY A 1 103 ? 6.505 6.853 6.610 1.00 96.81 103 GLY A O 1
ATOM 798 N N . LEU A 1 104 ? 4.537 6.210 7.483 1.00 96.88 104 LEU A N 1
ATOM 799 C CA . LEU A 1 104 ? 4.782 4.779 7.307 1.00 96.88 104 LEU A CA 1
ATOM 800 C C . LEU A 1 104 ? 4.835 4.383 5.824 1.00 96.88 104 LEU A C 1
ATOM 802 O O . LEU A 1 104 ? 5.771 3.688 5.435 1.00 96.88 104 LEU A O 1
ATOM 806 N N . SER A 1 105 ? 3.918 4.875 4.982 1.00 97.12 105 SER A N 1
ATOM 807 C CA . SER A 1 105 ? 3.938 4.584 3.537 1.00 97.12 105 SER A CA 1
ATOM 808 C C . SER A 1 105 ? 5.171 5.147 2.830 1.00 97.12 105 SER A C 1
ATOM 810 O O . SER A 1 105 ? 5.591 4.611 1.813 1.00 97.12 105 SER A O 1
ATOM 812 N N . LEU A 1 106 ? 5.780 6.210 3.363 1.00 96.75 106 LEU A N 1
ATOM 813 C CA . LEU A 1 106 ? 7.019 6.787 2.833 1.00 96.75 106 LEU A CA 1
ATOM 814 C C . LEU A 1 106 ? 8.290 6.127 3.377 1.00 96.75 106 LEU A C 1
ATOM 816 O O . LEU A 1 106 ? 9.364 6.349 2.825 1.00 96.75 106 LEU A O 1
ATOM 820 N N . THR A 1 107 ? 8.197 5.293 4.416 1.00 96.06 107 THR A N 1
ATOM 821 C CA . THR A 1 107 ? 9.375 4.701 5.068 1.00 96.06 107 THR A CA 1
ATOM 822 C C . THR A 1 107 ? 10.203 3.866 4.089 1.00 96.06 107 THR A C 1
ATOM 824 O O . THR A 1 107 ? 11.404 4.089 3.954 1.00 96.06 107 THR A O 1
ATOM 827 N N . VAL A 1 108 ? 9.572 2.944 3.359 1.00 95.88 108 VAL A N 1
ATOM 828 C CA . VAL A 1 108 ? 10.266 2.090 2.382 1.00 95.88 108 VAL A CA 1
ATOM 829 C C . VAL A 1 108 ? 10.773 2.884 1.163 1.00 95.88 108 VAL A C 1
ATOM 831 O O . VAL A 1 108 ? 11.955 2.749 0.841 1.00 95.88 108 VAL A O 1
ATOM 834 N N . PRO A 1 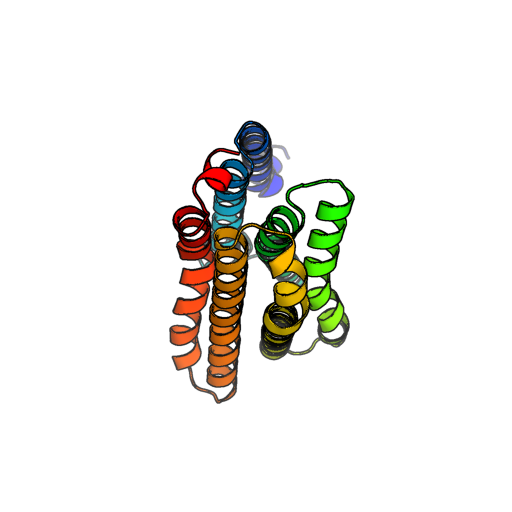109 ? 9.976 3.770 0.525 1.00 94.06 109 PRO A N 1
ATOM 835 C CA . PRO A 1 109 ? 10.467 4.662 -0.530 1.00 94.06 109 PRO A CA 1
ATOM 836 C C . PRO A 1 109 ? 11.719 5.457 -0.140 1.00 94.06 109 PRO A C 1
ATOM 838 O O . PRO A 1 109 ? 12.672 5.551 -0.916 1.00 94.06 109 PRO A O 1
ATOM 841 N N . LEU A 1 110 ? 11.751 6.003 1.079 1.00 94.00 110 LEU A N 1
ATOM 842 C CA . LEU A 1 110 ? 12.904 6.756 1.572 1.00 94.00 110 LEU A CA 1
ATOM 843 C C . LEU A 1 110 ? 14.141 5.866 1.733 1.00 94.00 110 LEU A C 1
ATOM 845 O O . LEU A 1 110 ? 15.240 6.290 1.381 1.00 94.00 110 LEU A O 1
ATOM 849 N N . VAL A 1 111 ? 13.969 4.619 2.181 1.00 91.75 111 VAL A N 1
ATOM 850 C CA . VAL A 1 111 ? 15.062 3.638 2.286 1.00 91.75 111 VAL A CA 1
ATOM 851 C C . VAL A 1 111 ? 15.639 3.272 0.916 1.00 91.75 111 VAL A C 1
ATOM 853 O O . VAL A 1 111 ? 16.850 3.105 0.799 1.00 91.75 111 VAL A O 1
ATOM 856 N N . VAL A 1 112 ? 14.813 3.178 -0.132 1.00 93.06 112 VAL A N 1
ATOM 857 C CA . VAL A 1 112 ? 15.290 2.805 -1.479 1.00 93.06 112 VAL A CA 1
ATOM 858 C C . VAL A 1 112 ? 15.737 3.990 -2.337 1.00 93.06 112 VAL A C 1
ATOM 860 O O . VAL A 1 112 ? 16.395 3.788 -3.358 1.00 93.06 112 VAL A O 1
ATOM 863 N N . THR A 1 113 ? 15.437 5.227 -1.927 1.00 91.56 113 THR A N 1
ATOM 864 C CA . THR A 1 113 ? 15.848 6.454 -2.636 1.00 91.56 113 THR A CA 1
ATOM 865 C C . THR A 1 113 ? 17.342 6.475 -2.997 1.00 91.56 113 THR A C 1
ATOM 867 O O . THR A 1 113 ? 17.654 6.780 -4.149 1.00 91.56 113 THR A O 1
ATOM 870 N N . PRO A 1 114 ? 18.290 6.110 -2.108 1.00 93.38 114 PRO A N 1
ATOM 871 C CA . PRO A 1 114 ? 19.710 6.082 -2.460 1.00 93.38 114 PRO A CA 1
ATOM 872 C C . PRO A 1 114 ? 20.032 5.128 -3.618 1.00 93.38 114 PRO A C 1
ATOM 874 O O . PRO A 1 114 ? 20.853 5.460 -4.469 1.00 93.38 114 PRO A O 1
ATOM 877 N N . LEU A 1 115 ? 19.355 3.976 -3.698 1.00 90.94 115 LEU A N 1
ATOM 878 C CA . LEU A 1 115 ? 19.538 3.008 -4.788 1.00 90.94 115 LEU A CA 1
ATOM 879 C C . LEU A 1 115 ? 19.000 3.550 -6.112 1.00 90.94 115 LEU A C 1
ATOM 881 O O . LEU A 1 115 ? 19.622 3.368 -7.160 1.00 90.94 115 LEU A O 1
ATOM 885 N N . PHE A 1 116 ? 17.872 4.261 -6.057 1.00 87.44 116 PHE A N 1
ATOM 886 C CA . PHE A 1 116 ? 17.324 4.962 -7.212 1.00 87.44 116 PHE A CA 1
ATOM 887 C C . PHE A 1 116 ? 18.291 6.044 -7.722 1.00 87.44 116 PHE A C 1
ATOM 889 O O . PHE A 1 116 ? 18.589 6.092 -8.916 1.00 87.44 116 PHE A O 1
ATOM 896 N N . LEU A 1 117 ? 18.850 6.864 -6.824 1.00 89.88 117 LEU A N 1
ATOM 897 C CA . LEU A 1 117 ? 19.841 7.893 -7.170 1.00 89.88 117 LEU A CA 1
ATOM 898 C C . LEU A 1 117 ? 21.143 7.291 -7.719 1.00 89.88 117 LEU A C 1
ATOM 900 O O . LEU A 1 117 ? 21.744 7.853 -8.634 1.00 89.88 117 LEU A O 1
ATOM 904 N N . ALA A 1 118 ? 21.537 6.120 -7.215 1.00 92.19 118 ALA A N 1
ATOM 905 C CA . ALA A 1 118 ? 22.670 5.346 -7.713 1.00 92.19 118 ALA A CA 1
ATOM 906 C C . ALA A 1 118 ? 22.385 4.605 -9.037 1.00 92.19 118 ALA A C 1
ATOM 908 O O . ALA A 1 118 ? 23.274 3.933 -9.555 1.00 92.19 118 ALA A O 1
ATOM 909 N N . LYS A 1 119 ? 21.174 4.729 -9.606 1.00 89.69 119 LYS A N 1
ATOM 910 C CA . LYS A 1 119 ? 20.750 4.081 -10.863 1.00 89.69 119 LYS A CA 1
ATOM 911 C C . LYS A 1 119 ? 20.936 2.560 -10.852 1.00 89.69 119 LYS A C 1
ATOM 913 O O . LYS A 1 119 ? 21.282 1.959 -11.870 1.00 89.69 119 LYS A O 1
ATOM 918 N N . VAL A 1 120 ? 20.694 1.942 -9.696 1.00 91.62 120 VAL A N 1
ATOM 919 C CA . VAL A 1 120 ? 20.664 0.483 -9.551 1.00 91.62 120 VAL A CA 1
ATOM 920 C C . VAL A 1 120 ? 19.631 -0.103 -10.528 1.00 91.62 120 VAL A C 1
ATOM 922 O O . VAL A 1 120 ? 18.576 0.510 -10.716 1.00 91.62 120 VAL A O 1
ATOM 925 N N . PRO A 1 121 ? 19.889 -1.267 -11.163 1.00 91.19 121 PRO A N 1
ATOM 926 C CA . PRO A 1 121 ? 18.941 -1.841 -12.110 1.00 91.19 121 PRO A CA 1
ATOM 927 C C . PRO A 1 121 ? 17.567 -2.077 -11.474 1.00 91.19 121 PRO A C 1
ATOM 929 O O . PRO A 1 121 ? 17.481 -2.540 -10.335 1.00 91.19 121 PRO A O 1
ATOM 932 N N . ASP A 1 122 ? 16.502 -1.819 -12.240 1.00 89.19 122 ASP A N 1
ATOM 933 C CA . ASP A 1 122 ? 15.115 -1.793 -11.751 1.00 89.19 122 ASP A CA 1
ATOM 934 C C . ASP A 1 122 ? 14.743 -3.045 -10.935 1.00 89.19 122 ASP A C 1
ATOM 936 O O . ASP A 1 122 ? 14.078 -2.937 -9.911 1.00 89.19 122 ASP A O 1
ATOM 940 N N . ARG A 1 123 ? 15.221 -4.234 -11.330 1.00 92.06 123 ARG A N 1
ATOM 941 C CA . ARG A 1 123 ? 14.954 -5.489 -10.606 1.00 92.06 123 ARG A CA 1
ATOM 942 C C . ARG A 1 123 ? 15.477 -5.471 -9.168 1.00 92.06 123 ARG A C 1
ATOM 944 O O . ARG A 1 123 ? 14.771 -5.898 -8.266 1.00 92.06 123 ARG A O 1
ATOM 951 N N . TYR A 1 124 ? 16.693 -4.981 -8.943 1.00 93.81 124 TYR A N 1
ATOM 952 C CA . TYR A 1 124 ? 17.260 -4.894 -7.594 1.00 93.81 124 TYR A CA 1
ATOM 953 C C . TYR A 1 124 ? 16.607 -3.774 -6.785 1.00 93.81 124 TYR A C 1
ATOM 955 O O . TYR A 1 124 ? 16.466 -3.903 -5.571 1.00 93.81 124 TYR A O 1
ATOM 963 N N . LEU A 1 125 ? 16.179 -2.695 -7.448 1.00 92.69 125 LEU A N 1
ATOM 964 C CA . LEU A 1 125 ? 15.430 -1.618 -6.807 1.00 92.69 125 LEU A CA 1
ATOM 965 C C . LEU A 1 125 ? 14.091 -2.135 -6.257 1.00 92.69 125 LEU A C 1
ATOM 967 O O . LEU A 1 125 ? 13.807 -1.938 -5.076 1.00 92.69 125 LEU A O 1
ATOM 971 N N . TRP A 1 126 ? 13.315 -2.843 -7.085 1.00 93.19 126 TRP A N 1
ATOM 972 C CA . TRP A 1 126 ? 12.032 -3.432 -6.689 1.00 93.19 126 TRP A CA 1
ATOM 973 C C . TRP A 1 126 ? 12.195 -4.545 -5.660 1.00 93.19 126 TRP A C 1
ATOM 975 O O . TRP A 1 126 ? 11.538 -4.485 -4.628 1.00 93.19 126 TRP A O 1
ATOM 985 N N . LEU A 1 127 ? 13.142 -5.468 -5.847 1.00 96.38 127 LEU A N 1
ATOM 986 C CA . LEU A 1 127 ? 13.443 -6.489 -4.842 1.00 96.38 127 LEU A CA 1
ATOM 987 C C . LEU A 1 127 ? 13.775 -5.865 -3.480 1.00 96.38 127 LEU A C 1
ATOM 989 O O . LEU A 1 127 ? 13.304 -6.338 -2.447 1.00 96.38 127 LEU A O 1
ATOM 993 N N . THR A 1 128 ? 14.578 -4.796 -3.463 1.00 96.19 128 THR A N 1
ATOM 994 C CA . THR A 1 128 ? 14.934 -4.123 -2.208 1.00 96.19 128 THR A CA 1
ATOM 995 C C . THR A 1 128 ? 13.721 -3.456 -1.574 1.00 96.19 128 THR A C 1
ATOM 997 O O . THR A 1 128 ? 13.536 -3.568 -0.363 1.00 96.19 128 THR A O 1
ATOM 1000 N N . TYR A 1 129 ? 12.881 -2.800 -2.379 1.00 96.25 129 TYR A N 1
ATOM 1001 C CA . TYR A 1 129 ? 11.620 -2.227 -1.912 1.00 96.25 129 TYR A CA 1
ATOM 1002 C C . TYR A 1 129 ? 10.741 -3.302 -1.273 1.00 96.25 129 TYR A C 1
ATOM 1004 O O . TYR A 1 129 ? 10.331 -3.180 -0.120 1.00 96.25 129 TYR A O 1
ATOM 1012 N N . GLU A 1 130 ? 10.492 -4.381 -2.010 1.00 97.50 130 GLU A N 1
ATOM 1013 C CA . GLU A 1 130 ? 9.592 -5.452 -1.609 1.00 97.50 130 GLU A CA 1
ATOM 1014 C C . GLU A 1 130 ? 10.107 -6.139 -0.331 1.00 97.50 130 GLU A C 1
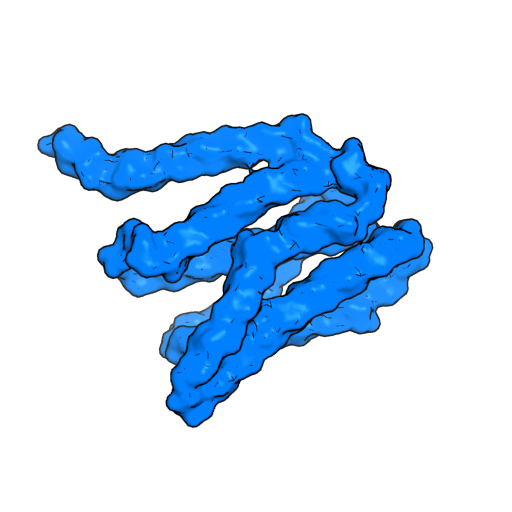ATOM 1016 O O . GLU A 1 130 ? 9.351 -6.320 0.624 1.00 97.50 130 GLU A O 1
ATOM 1021 N N . ALA A 1 131 ? 11.411 -6.423 -0.245 1.00 98.12 131 ALA A N 1
ATOM 1022 C CA . ALA A 1 131 ? 12.034 -7.012 0.940 1.00 98.12 131 ALA A CA 1
ATOM 1023 C C . ALA A 1 131 ? 12.003 -6.075 2.160 1.00 98.12 131 ALA A C 1
ATOM 1025 O O . ALA A 1 131 ? 11.709 -6.516 3.275 1.00 98.12 131 ALA A O 1
ATOM 1026 N N . ALA A 1 132 ? 12.266 -4.780 1.965 1.00 98.00 132 ALA A N 1
ATOM 1027 C CA . ALA A 1 132 ? 12.177 -3.787 3.032 1.00 98.00 132 ALA A CA 1
ATOM 1028 C C . ALA A 1 132 ? 10.737 -3.639 3.548 1.00 98.00 132 ALA A C 1
ATOM 1030 O O . ALA A 1 132 ? 10.530 -3.524 4.759 1.00 98.00 132 ALA A O 1
ATOM 1031 N N . PHE A 1 133 ? 9.737 -3.718 2.666 1.00 98.38 133 PHE A N 1
ATOM 1032 C CA . PHE A 1 133 ? 8.336 -3.722 3.076 1.00 98.38 133 PHE A CA 1
ATOM 1033 C C . PHE A 1 133 ? 7.968 -4.987 3.859 1.00 98.38 133 PHE A C 1
ATOM 1035 O O . PHE A 1 133 ? 7.341 -4.879 4.913 1.00 98.38 133 PHE A O 1
ATOM 1042 N N . VAL A 1 134 ? 8.411 -6.179 3.429 1.00 98.56 134 VAL A N 1
ATOM 1043 C CA . VAL A 1 134 ? 8.233 -7.420 4.212 1.00 98.56 134 VAL A CA 1
ATOM 1044 C C . VAL A 1 134 ? 8.823 -7.263 5.613 1.00 98.56 134 VAL A C 1
ATOM 1046 O O . VAL A 1 134 ? 8.157 -7.588 6.598 1.00 98.56 134 VAL A O 1
ATOM 1049 N N . ALA A 1 135 ? 10.043 -6.729 5.727 1.00 98.50 135 ALA A N 1
ATOM 1050 C CA . ALA A 1 135 ? 10.689 -6.496 7.015 1.00 98.50 135 ALA A CA 1
ATOM 1051 C C . ALA A 1 135 ? 9.887 -5.519 7.893 1.00 98.50 135 ALA A C 1
ATOM 1053 O O . ALA A 1 135 ? 9.652 -5.797 9.073 1.00 98.50 135 ALA A O 1
ATOM 1054 N N . LEU A 1 136 ? 9.398 -4.415 7.318 1.00 98.31 136 LEU A N 1
ATOM 1055 C CA . LEU A 1 136 ? 8.544 -3.452 8.015 1.00 98.31 136 LEU A CA 1
ATOM 1056 C C . LEU A 1 136 ? 7.227 -4.091 8.481 1.00 98.31 136 LEU A C 1
ATOM 1058 O O . LEU A 1 136 ? 6.829 -3.921 9.634 1.00 98.31 136 LEU A O 1
ATOM 1062 N N . ALA A 1 137 ? 6.560 -4.860 7.623 1.00 98.38 137 ALA A N 1
ATOM 1063 C CA . ALA A 1 137 ? 5.304 -5.525 7.949 1.00 98.38 137 ALA A CA 1
ATOM 1064 C C . ALA A 1 137 ? 5.494 -6.612 9.024 1.00 98.38 137 ALA A C 1
ATOM 1066 O O . ALA A 1 137 ? 4.671 -6.731 9.937 1.00 98.38 137 ALA A O 1
ATOM 1067 N N . LEU A 1 138 ? 6.608 -7.351 8.991 1.00 98.62 138 LEU A N 1
ATOM 1068 C CA . LEU A 1 138 ? 6.995 -8.285 10.052 1.00 98.62 138 LEU A CA 1
ATOM 1069 C C . LEU A 1 138 ? 7.246 -7.562 11.376 1.00 98.62 138 LEU A C 1
ATOM 1071 O O . LEU A 1 138 ? 6.717 -7.992 12.402 1.00 98.62 138 LEU A O 1
ATOM 1075 N N . ALA A 1 139 ? 7.975 -6.443 11.361 1.00 98.25 139 ALA A N 1
ATOM 1076 C CA . ALA A 1 139 ? 8.188 -5.625 12.549 1.00 98.25 139 ALA A CA 1
ATOM 1077 C C . ALA A 1 139 ? 6.850 -5.122 13.112 1.00 98.25 139 ALA A C 1
ATOM 1079 O O . ALA A 1 139 ? 6.583 -5.260 14.303 1.00 98.25 139 ALA A O 1
ATOM 1080 N N . ILE A 1 140 ? 5.941 -4.633 12.269 1.00 98.06 140 ILE A N 1
ATOM 1081 C CA . ILE A 1 140 ? 4.595 -4.236 12.700 1.00 98.06 140 ILE A CA 1
ATOM 1082 C C . ILE A 1 140 ? 3.866 -5.414 13.351 1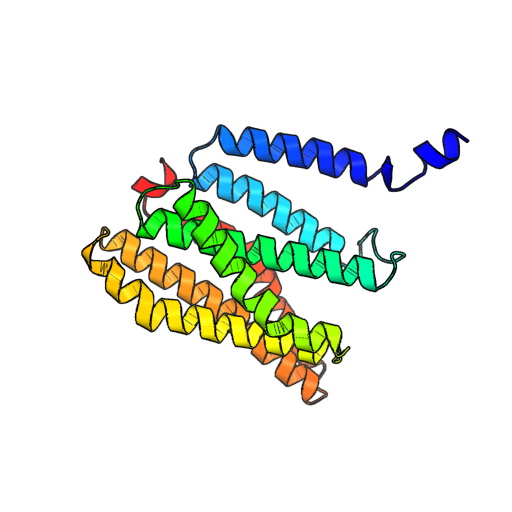.00 98.06 140 ILE A C 1
ATOM 1084 O O . ILE A 1 140 ? 3.345 -5.271 14.459 1.00 98.06 140 ILE A O 1
ATOM 1088 N N . ARG A 1 141 ? 3.870 -6.588 12.715 1.00 98.00 141 ARG A N 1
ATOM 1089 C CA . ARG A 1 141 ? 3.180 -7.781 13.219 1.00 98.00 141 ARG A CA 1
ATOM 1090 C C . ARG A 1 141 ? 3.729 -8.267 14.557 1.00 98.00 141 ARG A C 1
ATOM 1092 O O . ARG A 1 141 ? 2.951 -8.644 15.427 1.00 98.00 141 ARG A O 1
ATOM 1099 N N . GLN A 1 142 ? 5.049 -8.290 14.707 1.00 98.00 142 GLN A N 1
ATOM 1100 C CA . GLN A 1 142 ? 5.723 -8.874 15.867 1.00 98.00 142 GLN A CA 1
ATOM 1101 C C . GLN A 1 142 ? 5.902 -7.880 17.016 1.00 98.00 142 GLN A C 1
ATOM 1103 O O . GLN A 1 142 ? 5.988 -8.286 18.170 1.00 98.00 142 GLN A O 1
ATOM 1108 N N . VAL A 1 143 ? 5.956 -6.581 16.717 1.00 97.31 143 VAL A N 1
ATOM 1109 C CA . VAL A 1 143 ? 6.375 -5.549 17.674 1.00 97.31 143 VAL A CA 1
ATOM 1110 C C . VAL A 1 143 ? 5.259 -4.530 17.917 1.00 97.31 143 VAL A C 1
ATOM 1112 O O . VAL A 1 143 ? 4.968 -4.206 19.068 1.00 97.31 143 VAL A O 1
ATOM 1115 N N . ALA A 1 144 ? 4.587 -4.028 16.878 1.00 95.56 144 ALA A N 1
ATOM 1116 C CA . ALA A 1 144 ? 3.546 -3.006 17.041 1.00 95.56 144 ALA A CA 1
ATOM 1117 C C . ALA A 1 144 ? 2.176 -3.600 17.420 1.00 95.56 144 ALA A C 1
ATOM 1119 O O . ALA A 1 144 ? 1.561 -3.155 18.391 1.00 95.56 144 ALA A O 1
ATOM 1120 N N . LEU A 1 145 ? 1.713 -4.629 16.702 1.00 96.25 145 LEU A N 1
ATOM 1121 C CA . LEU A 1 145 ? 0.393 -5.233 16.917 1.0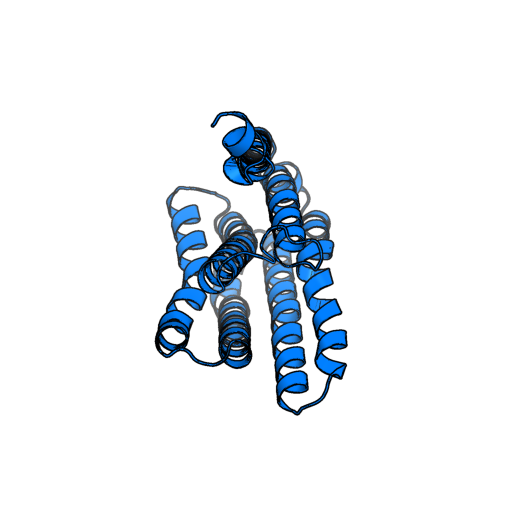0 96.25 145 LEU A CA 1
ATOM 1122 C C . LEU A 1 145 ? 0.192 -5.828 18.322 1.00 96.25 145 LEU A C 1
ATOM 1124 O O . LEU A 1 145 ? -0.886 -5.625 18.890 1.00 96.25 145 LEU A O 1
ATOM 1128 N N . PRO A 1 146 ? 1.184 -6.492 18.950 1.00 96.25 146 PRO A N 1
ATOM 1129 C CA . PRO A 1 146 ? 1.016 -6.993 20.312 1.00 96.25 146 PRO A CA 1
ATOM 1130 C C . PRO A 1 146 ? 0.764 -5.880 21.331 1.00 96.25 146 PRO A C 1
ATOM 1132 O O . PRO A 1 146 ? -0.008 -6.080 22.266 1.00 96.25 146 PRO A O 1
ATOM 1135 N N . ARG A 1 147 ? 1.342 -4.687 21.126 1.00 93.81 147 ARG A N 1
ATOM 1136 C CA . ARG A 1 147 ? 1.182 -3.545 22.042 1.00 93.81 147 ARG A CA 1
ATOM 1137 C C . ARG A 1 147 ? -0.207 -2.919 21.993 1.00 93.81 147 ARG A C 1
ATOM 1139 O O . ARG A 1 147 ? -0.655 -2.376 22.994 1.00 93.81 147 ARG A O 1
ATOM 1146 N N . VAL A 1 148 ? -0.898 -3.011 20.858 1.00 91.81 148 VAL A N 1
ATOM 1147 C CA . VAL A 1 148 ? -2.261 -2.471 20.701 1.00 91.81 148 VAL A CA 1
ATOM 1148 C C . VAL A 1 148 ? -3.351 -3.508 20.974 1.00 91.81 148 VAL A C 1
ATOM 1150 O O . VAL A 1 148 ? -4.526 -3.162 21.050 1.00 91.81 148 VAL A O 1
ATOM 1153 N N . ARG A 1 149 ? -2.997 -4.787 21.161 1.00 91.38 149 ARG A N 1
ATOM 1154 C CA . ARG A 1 149 ? -3.966 -5.874 21.380 1.00 91.38 149 ARG A CA 1
ATOM 1155 C C . ARG A 1 149 ? -4.840 -5.659 22.619 1.00 91.38 149 ARG A C 1
ATOM 1157 O O . ARG A 1 149 ? -6.003 -6.041 22.592 1.00 91.38 149 ARG A O 1
ATOM 1164 N N . GLY A 1 150 ? -4.296 -5.047 23.673 1.00 90.06 150 GLY A N 1
ATOM 1165 C CA . GLY A 1 150 ? -5.041 -4.722 24.895 1.00 90.06 150 GLY A CA 1
ATOM 1166 C C . GLY A 1 150 ? -5.942 -3.486 24.781 1.00 90.06 150 GLY A C 1
ATOM 1167 O O . GLY A 1 150 ? -6.828 -3.311 25.608 1.00 90.06 150 GLY A O 1
ATOM 1168 N N . SER A 1 151 ? -5.743 -2.637 23.766 1.00 91.62 151 SER A N 1
ATOM 1169 C CA . SER A 1 151 ? -6.474 -1.372 23.593 1.00 91.62 151 SER A CA 1
ATOM 1170 C C . SER A 1 151 ? -7.592 -1.437 22.547 1.00 91.62 151 SER A C 1
ATOM 1172 O O . SER A 1 151 ? -8.246 -0.430 22.270 1.00 91.62 151 SER A O 1
ATOM 1174 N N . VAL A 1 152 ? -7.809 -2.594 21.919 1.00 93.75 152 VAL A N 1
ATOM 1175 C CA . VAL A 1 152 ? -8.846 -2.797 20.898 1.00 93.75 152 VAL A CA 1
ATOM 1176 C C . VAL A 1 152 ? -9.613 -4.089 21.153 1.00 93.75 152 VAL A C 1
ATOM 1178 O O . VAL A 1 152 ? -9.120 -5.005 21.806 1.00 93.75 152 VAL A O 1
ATOM 1181 N N . ALA A 1 153 ? -10.824 -4.191 20.602 1.00 93.81 153 ALA A N 1
ATOM 1182 C CA . ALA A 1 153 ? -11.613 -5.414 20.702 1.00 93.81 153 ALA A CA 1
ATOM 1183 C C . ALA A 1 153 ? -10.853 -6.627 20.107 1.00 93.81 153 ALA A C 1
ATOM 1185 O O . ALA A 1 153 ? -10.193 -6.480 19.071 1.00 93.81 153 ALA A O 1
ATOM 1186 N N . PRO A 1 154 ? -10.996 -7.848 20.665 1.00 94.50 154 PRO A N 1
ATOM 1187 C CA . PRO A 1 154 ? -10.273 -9.033 20.190 1.00 94.50 154 PRO A CA 1
ATOM 1188 C C . PRO A 1 154 ? -10.453 -9.328 18.694 1.00 94.50 154 PRO A C 1
ATOM 1190 O O . PRO A 1 154 ? -9.503 -9.716 18.014 1.00 94.50 154 PRO A O 1
ATOM 1193 N N . ARG A 1 155 ? -11.660 -9.095 18.154 1.00 94.69 155 ARG A N 1
ATOM 1194 C CA . ARG A 1 155 ? -11.943 -9.246 16.715 1.00 94.69 155 ARG A CA 1
ATOM 1195 C C . ARG A 1 155 ? -11.164 -8.240 15.863 1.00 94.69 155 ARG A C 1
ATOM 1197 O O . ARG A 1 155 ? -10.671 -8.611 14.805 1.00 94.69 155 ARG A O 1
ATOM 1204 N N . THR A 1 156 ? -10.999 -7.005 16.336 1.00 95.06 156 THR A N 1
ATOM 1205 C CA . THR A 1 156 ? -10.199 -5.973 15.660 1.00 95.06 156 THR A CA 1
ATOM 1206 C C . THR A 1 156 ? -8.712 -6.314 15.701 1.00 95.06 156 THR A C 1
ATOM 1208 O O . THR A 1 156 ? -8.050 -6.235 14.674 1.00 95.06 156 THR A O 1
ATOM 1211 N N . ALA A 1 157 ? -8.187 -6.769 16.843 1.00 95.81 157 ALA A N 1
ATOM 1212 C CA . ALA A 1 157 ? -6.790 -7.208 16.941 1.00 95.81 157 ALA A CA 1
ATOM 1213 C C . ALA A 1 157 ? -6.482 -8.379 15.988 1.00 95.81 157 ALA A C 1
ATOM 1215 O O . ALA A 1 157 ? -5.444 -8.393 15.319 1.00 95.81 157 ALA A O 1
ATOM 1216 N N . ARG A 1 158 ? -7.408 -9.344 15.888 1.00 96.25 158 ARG A N 1
ATOM 1217 C CA . ARG A 1 158 ? -7.321 -10.444 14.921 1.00 96.25 158 ARG A CA 1
ATOM 1218 C C . ARG A 1 158 ? -7.336 -9.921 13.486 1.00 96.25 158 ARG A C 1
ATOM 1220 O O . ARG A 1 158 ? -6.457 -10.286 12.716 1.00 96.25 158 ARG A O 1
ATOM 1227 N N . TYR A 1 159 ? -8.280 -9.043 13.155 1.00 96.94 159 TYR A N 1
ATOM 1228 C CA . TYR A 1 159 ? -8.379 -8.438 11.828 1.00 96.94 159 TYR A CA 1
ATOM 1229 C C . TYR A 1 159 ? -7.095 -7.699 11.424 1.00 96.94 159 TYR A C 1
ATOM 1231 O O . TYR A 1 159 ? -6.589 -7.918 10.330 1.00 96.94 159 TYR A O 1
ATOM 1239 N N . LEU A 1 160 ? -6.512 -6.898 12.322 1.00 97.44 160 LEU A N 1
ATOM 1240 C CA . LEU A 1 160 ? -5.235 -6.218 12.080 1.00 97.44 160 LEU A CA 1
ATOM 1241 C C . LEU A 1 160 ? -4.093 -7.207 11.813 1.00 97.44 160 LEU A C 1
ATOM 1243 O O . LEU A 1 160 ? -3.300 -7.007 10.900 1.00 97.44 160 LEU A O 1
ATOM 1247 N N . THR A 1 161 ? -4.036 -8.301 12.576 1.00 97.94 161 THR A N 1
ATOM 1248 C CA . THR A 1 161 ? -3.024 -9.350 12.377 1.00 97.94 161 THR A CA 1
ATOM 1249 C C . THR A 1 161 ? -3.190 -10.041 11.027 1.00 97.94 161 THR A C 1
ATOM 1251 O O . THR A 1 161 ? -2.202 -10.297 10.342 1.00 97.94 161 THR A O 1
ATOM 1254 N N . GLU A 1 162 ? -4.427 -10.340 10.635 1.00 98.12 162 GLU A N 1
ATOM 1255 C CA . GLU A 1 162 ? -4.747 -10.955 9.346 1.00 98.12 162 GLU A CA 1
ATOM 1256 C C . GLU A 1 162 ? -4.428 -10.014 8.182 1.00 98.12 162 GLU A C 1
ATOM 1258 O O . GLU A 1 162 ? -3.810 -10.449 7.217 1.00 98.12 162 GLU A O 1
ATOM 1263 N N . LEU A 1 163 ? -4.756 -8.726 8.309 1.00 98.06 163 LEU A N 1
ATOM 1264 C CA . LEU A 1 163 ? -4.417 -7.687 7.338 1.00 98.06 163 LEU A CA 1
ATOM 1265 C C . LEU A 1 163 ? -2.904 -7.564 7.136 1.00 98.06 163 LEU A C 1
ATOM 1267 O O . LEU A 1 163 ? -2.429 -7.629 6.008 1.00 98.06 163 LEU A O 1
ATOM 1271 N N . THR A 1 164 ? -2.130 -7.461 8.218 1.00 98.50 164 THR A N 1
ATOM 1272 C CA . THR A 1 164 ? -0.665 -7.416 8.116 1.00 98.50 164 THR A CA 1
ATOM 1273 C C . THR A 1 164 ? -0.091 -8.722 7.563 1.00 98.50 164 THR A C 1
ATOM 1275 O O . THR A 1 164 ? 0.894 -8.704 6.835 1.00 98.50 164 THR A O 1
ATOM 1278 N N . THR A 1 165 ? -0.699 -9.871 7.872 1.00 98.50 165 THR A N 1
ATOM 1279 C CA . THR A 1 165 ? -0.259 -11.166 7.325 1.00 98.50 165 THR A CA 1
ATOM 1280 C C . THR A 1 165 ? -0.536 -11.269 5.825 1.00 98.50 165 THR A C 1
ATOM 1282 O O . THR A 1 165 ? 0.300 -11.804 5.101 1.00 98.50 165 THR A O 1
ATOM 1285 N N . PHE A 1 166 ? -1.666 -10.733 5.355 1.00 98.50 166 PHE A N 1
ATOM 1286 C CA . PHE A 1 166 ? -1.982 -10.645 3.930 1.00 98.50 166 PHE A CA 1
ATOM 1287 C C . PHE A 1 166 ? -0.914 -9.838 3.182 1.00 98.50 166 PHE A C 1
ATOM 1289 O O . PHE A 1 166 ? -0.375 -10.317 2.189 1.00 98.50 166 PHE A O 1
ATOM 1296 N N . GLU A 1 167 ? -0.543 -8.670 3.710 1.00 98.00 167 GLU A N 1
ATOM 1297 C CA . GLU A 1 167 ? 0.517 -7.830 3.138 1.00 98.00 167 GLU A CA 1
ATOM 1298 C C . GLU A 1 167 ? 1.885 -8.526 3.125 1.00 98.00 167 GLU A C 1
ATOM 1300 O O . GLU A 1 167 ? 2.567 -8.530 2.103 1.00 98.00 167 GLU A O 1
ATOM 1305 N N . ILE A 1 168 ? 2.269 -9.195 4.222 1.00 98.62 168 ILE A N 1
ATOM 1306 C CA . ILE A 1 168 ? 3.511 -9.988 4.273 1.00 98.62 168 ILE A CA 1
ATOM 1307 C C . ILE A 1 168 ? 3.511 -11.070 3.189 1.00 98.62 168 ILE A C 1
ATOM 1309 O O . ILE A 1 168 ? 4.529 -11.270 2.533 1.00 98.62 168 ILE A O 1
ATOM 1313 N N . ALA A 1 169 ? 2.393 -11.777 3.000 1.00 98.31 169 ALA A N 1
ATOM 1314 C CA . ALA A 1 169 ? 2.293 -12.825 1.989 1.00 98.31 169 ALA A CA 1
ATOM 1315 C C . ALA A 1 169 ? 2.384 -12.252 0.569 1.00 98.31 169 ALA A C 1
ATOM 1317 O O . ALA A 1 169 ? 3.122 -12.782 -0.257 1.00 98.31 169 ALA A O 1
ATOM 1318 N N . GLN A 1 170 ? 1.679 -11.154 0.296 1.00 97.75 170 GLN A N 1
ATOM 1319 C CA . GLN A 1 170 ? 1.701 -10.486 -1.001 1.00 97.75 170 GLN A CA 1
ATOM 1320 C C . GLN A 1 170 ? 3.112 -9.996 -1.356 1.00 97.75 170 GLN A C 1
ATOM 1322 O O . GLN A 1 170 ? 3.648 -10.365 -2.399 1.00 97.75 170 GLN A O 1
ATOM 1327 N N . TYR A 1 171 ? 3.746 -9.228 -0.471 1.00 98.38 171 TYR A N 1
ATOM 1328 C CA . TYR A 1 171 ? 5.098 -8.726 -0.702 1.00 98.38 171 TYR A CA 1
ATOM 1329 C C . TYR A 1 171 ? 6.152 -9.839 -0.693 1.00 98.38 171 TYR A C 1
ATOM 1331 O O . TYR A 1 171 ? 7.076 -9.818 -1.500 1.00 98.38 171 TYR A O 1
ATOM 1339 N N . GLY A 1 172 ? 5.990 -10.860 0.151 1.00 98.44 172 GLY A N 1
ATOM 1340 C CA . GLY A 1 172 ? 6.864 -12.033 0.161 1.00 98.44 172 GLY A CA 1
ATOM 1341 C C . GLY A 1 172 ? 6.814 -12.820 -1.150 1.00 98.44 172 GLY A C 1
ATOM 1342 O O . GLY A 1 172 ? 7.847 -13.296 -1.618 1.00 98.44 172 GLY A O 1
ATOM 1343 N N . LEU A 1 173 ? 5.641 -12.917 -1.781 1.00 98.12 173 LEU A N 1
ATOM 1344 C CA . LEU A 1 173 ? 5.493 -13.525 -3.104 1.00 98.12 173 LEU A CA 1
ATOM 1345 C C . LEU A 1 173 ? 6.156 -12.690 -4.204 1.00 98.12 173 LEU A C 1
ATOM 1347 O O . LEU A 1 173 ? 6.746 -13.272 -5.112 1.00 98.12 173 LEU A O 1
ATOM 1351 N N . TRP A 1 174 ? 6.099 -11.358 -4.125 1.00 97.94 174 TRP A N 1
ATOM 1352 C CA . TRP A 1 174 ? 6.843 -10.502 -5.050 1.00 97.94 174 TRP A CA 1
ATOM 1353 C C . TRP A 1 174 ? 8.362 -10.683 -4.906 1.00 97.94 174 TRP A C 1
ATOM 1355 O O . TRP A 1 174 ? 9.021 -10.976 -5.905 1.00 97.94 174 TRP A O 1
ATOM 1365 N N . VAL A 1 175 ? 8.885 -10.675 -3.671 1.00 98.31 175 VAL A N 1
ATOM 1366 C CA . VAL A 1 175 ? 10.301 -10.973 -3.382 1.00 98.31 175 VAL A CA 1
ATOM 1367 C C . VAL A 1 175 ? 10.699 -12.331 -3.956 1.00 98.31 175 VAL A C 1
ATOM 1369 O O . VAL A 1 175 ? 11.698 -12.443 -4.664 1.00 98.31 175 VAL A O 1
ATOM 1372 N N . ALA A 1 176 ? 9.913 -13.376 -3.677 1.00 98.00 176 ALA A N 1
ATOM 1373 C CA . ALA A 1 176 ? 10.188 -14.721 -4.173 1.00 98.00 176 ALA A CA 1
ATOM 1374 C C . ALA A 1 176 ? 10.231 -14.757 -5.706 1.00 98.00 176 ALA A C 1
ATOM 1376 O O . ALA A 1 176 ? 11.117 -15.379 -6.292 1.00 98.00 176 ALA A O 1
ATOM 1377 N N . ALA A 1 177 ? 9.310 -14.057 -6.362 1.00 97.50 177 ALA A N 1
ATOM 1378 C CA . ALA A 1 177 ? 9.268 -13.981 -7.809 1.00 97.50 177 ALA A CA 1
ATOM 1379 C C . ALA A 1 177 ? 10.492 -13.259 -8.397 1.00 97.50 177 ALA A C 1
ATOM 1381 O O . ALA A 1 177 ? 11.052 -13.718 -9.393 1.00 97.50 177 ALA A O 1
ATOM 1382 N N . ASP A 1 178 ? 10.944 -12.175 -7.766 1.00 96.81 178 ASP A N 1
ATOM 1383 C CA . ASP A 1 178 ? 12.134 -11.439 -8.192 1.00 96.81 178 ASP A CA 1
ATOM 1384 C C . ASP A 1 178 ? 13.424 -12.235 -7.990 1.00 96.81 178 ASP A C 1
ATOM 1386 O O . ASP A 1 178 ? 14.296 -12.198 -8.858 1.00 96.81 178 ASP A O 1
ATOM 1390 N N . LEU A 1 179 ? 13.525 -13.032 -6.924 1.00 97.62 179 LEU A N 1
ATOM 1391 C CA . LEU A 1 179 ? 14.640 -13.964 -6.738 1.00 97.62 179 LEU A CA 1
ATOM 1392 C C . LEU A 1 179 ? 14.676 -15.050 -7.824 1.00 97.62 179 LEU A C 1
ATOM 1394 O O . LEU A 1 179 ? 15.749 -15.367 -8.335 1.00 97.62 179 LEU A O 1
ATOM 1398 N N . VAL A 1 180 ? 13.517 -15.586 -8.226 1.00 97.50 180 VAL A N 1
ATOM 1399 C CA . VAL A 1 180 ? 13.425 -16.551 -9.340 1.00 97.50 180 VAL A CA 1
ATOM 1400 C C . VAL A 1 180 ? 13.809 -15.900 -10.674 1.00 97.50 180 VAL A C 1
ATOM 1402 O O . VAL A 1 180 ? 14.480 -16.521 -11.493 1.00 97.50 180 VAL A O 1
ATOM 1405 N N . LEU A 1 181 ? 13.437 -14.638 -10.900 1.00 96.06 181 LEU A N 1
ATOM 1406 C CA . LEU A 1 181 ? 13.855 -13.911 -12.104 1.00 96.06 181 LEU A CA 1
ATOM 1407 C C . LEU A 1 181 ? 15.364 -13.644 -12.112 1.00 96.06 181 LEU A C 1
ATOM 1409 O O . LEU A 1 181 ? 16.007 -13.786 -13.150 1.00 96.06 181 LEU A O 1
ATOM 1413 N N . LEU A 1 182 ? 15.941 -13.290 -10.962 1.00 96.44 182 LEU A N 1
ATOM 1414 C CA . LEU A 1 182 ? 17.379 -13.054 -10.819 1.00 96.44 182 LEU A CA 1
ATOM 1415 C C . LEU A 1 182 ? 18.218 -14.328 -10.954 1.00 96.44 182 LEU A C 1
ATOM 1417 O O . LEU A 1 182 ? 19.385 -14.232 -11.325 1.00 96.44 182 LEU A O 1
ATOM 1421 N N . SER A 1 183 ? 17.643 -15.513 -10.724 1.00 96.50 183 SER A N 1
ATOM 1422 C CA . SER A 1 183 ? 18.312 -16.785 -11.030 1.00 96.50 183 SER A CA 1
ATOM 1423 C C . SER A 1 183 ? 18.321 -17.128 -12.527 1.00 96.50 183 SER A C 1
ATOM 1425 O O . SER A 1 183 ? 18.883 -18.149 -12.918 1.00 96.50 183 SER A O 1
ATOM 1427 N N . GLY A 1 184 ? 17.717 -16.284 -13.373 1.00 95.44 184 GLY A N 1
ATOM 1428 C CA . GLY A 1 184 ? 17.615 -16.476 -14.820 1.00 95.44 184 GLY A CA 1
ATOM 1429 C C . GLY A 1 184 ? 16.365 -17.240 -15.265 1.00 95.44 184 GLY A C 1
ATOM 1430 O O . GLY A 1 184 ? 16.201 -17.490 -16.458 1.00 95.44 184 GLY A O 1
ATOM 1431 N N . SER A 1 185 ? 15.464 -17.600 -14.344 1.00 96.69 185 SER A N 1
ATOM 1432 C CA . SER A 1 185 ? 14.245 -18.341 -14.672 1.00 96.69 185 SER A CA 1
ATOM 1433 C C . SER A 1 185 ? 13.069 -17.414 -14.973 1.00 96.69 185 SER A C 1
ATOM 1435 O O . SER A 1 185 ? 12.588 -16.670 -14.116 1.00 96.69 185 SER A O 1
ATOM 1437 N N . SER A 1 186 ? 12.513 -17.527 -16.180 1.00 95.19 186 SER A N 1
ATOM 1438 C CA . SER A 1 186 ? 11.294 -16.810 -16.577 1.00 95.19 186 SER A CA 1
ATOM 1439 C C . SER A 1 186 ? 10.048 -17.252 -15.800 1.00 95.19 186 SER A C 1
ATOM 1441 O O . SER A 1 186 ? 9.046 -16.534 -15.799 1.00 95.19 186 SER A O 1
ATOM 1443 N N . PHE A 1 187 ? 10.104 -18.380 -15.079 1.00 95.56 187 PHE A N 1
ATOM 1444 C CA . PHE A 1 187 ? 9.012 -18.838 -14.217 1.00 95.56 187 PHE A CA 1
ATOM 1445 C C . PHE A 1 187 ? 8.634 -17.799 -13.153 1.00 95.56 187 PHE A C 1
ATOM 1447 O O . PHE A 1 187 ? 7.477 -17.726 -12.742 1.00 95.56 187 PHE A O 1
ATOM 1454 N N . GLY A 1 188 ? 9.565 -16.923 -12.761 1.00 94.81 188 GLY A N 1
ATOM 1455 C CA . GLY A 1 188 ? 9.269 -15.846 -11.823 1.00 94.81 188 GLY A CA 1
ATOM 1456 C C . GLY A 1 188 ? 8.180 -14.884 -12.320 1.00 94.81 188 GLY A C 1
ATOM 1457 O O . GLY A 1 188 ? 7.436 -14.352 -11.504 1.00 94.81 188 GLY A O 1
ATOM 1458 N N . TYR A 1 189 ? 7.960 -14.733 -13.633 1.00 94.12 189 TYR A N 1
ATOM 1459 C CA . TYR A 1 189 ? 6.812 -13.969 -14.143 1.00 94.12 189 TYR A CA 1
ATOM 1460 C C . TYR A 1 189 ? 5.468 -14.618 -13.796 1.00 94.12 189 TYR A C 1
ATOM 1462 O O . TYR A 1 189 ? 4.526 -13.909 -13.450 1.00 94.12 189 TYR A O 1
ATOM 1470 N N . VAL A 1 190 ? 5.389 -15.953 -13.833 1.00 95.25 190 VAL A N 1
ATOM 1471 C CA . VAL A 1 190 ? 4.194 -16.704 -13.415 1.00 95.25 190 VAL A CA 1
ATOM 1472 C C . VAL A 1 190 ? 3.969 -16.519 -11.919 1.00 95.25 190 VAL A C 1
ATOM 1474 O O . VAL A 1 190 ? 2.849 -16.238 -11.497 1.00 95.25 190 VAL A O 1
ATOM 1477 N N . VAL A 1 191 ? 5.042 -16.583 -11.124 1.00 95.38 191 VAL A N 1
ATOM 1478 C CA . VAL A 1 191 ? 4.965 -16.320 -9.681 1.00 95.38 191 VAL A CA 1
ATOM 1479 C C . VAL A 1 191 ? 4.459 -14.900 -9.413 1.00 95.38 191 VAL A C 1
ATOM 1481 O O . VAL A 1 191 ? 3.583 -14.753 -8.567 1.00 95.38 191 VAL A O 1
ATOM 1484 N N . ARG A 1 192 ? 4.904 -13.875 -10.167 1.00 95.62 192 ARG A N 1
ATOM 1485 C CA . ARG A 1 192 ? 4.432 -12.476 -10.027 1.00 95.62 192 ARG A CA 1
ATOM 1486 C C . ARG A 1 192 ? 2.940 -12.285 -10.328 1.00 95.62 192 ARG A C 1
ATOM 1488 O O . ARG A 1 192 ? 2.366 -11.314 -9.836 1.00 95.62 192 ARG A O 1
ATOM 1495 N N . LEU A 1 193 ? 2.282 -13.178 -11.075 1.00 95.75 193 LEU A N 1
ATOM 1496 C CA . LEU A 1 193 ? 0.835 -13.067 -11.320 1.00 95.75 193 LEU A CA 1
ATOM 1497 C C . LEU A 1 193 ? 0.027 -13.159 -10.022 1.00 95.75 193 LEU A C 1
ATOM 1499 O O . LEU A 1 193 ? -0.964 -12.448 -9.865 1.00 95.75 193 LEU A O 1
ATOM 1503 N N . VAL A 1 194 ? 0.465 -14.000 -9.084 1.00 97.00 194 VAL A N 1
ATOM 1504 C CA . VAL A 1 194 ? -0.230 -14.221 -7.811 1.00 97.00 194 VAL A CA 1
ATOM 1505 C C . VAL A 1 194 ? -0.258 -12.955 -6.941 1.00 97.00 194 VAL A C 1
ATOM 1507 O O . VAL A 1 194 ? -1.357 -12.494 -6.635 1.00 97.00 194 VAL A O 1
ATOM 1510 N N . PRO A 1 195 ? 0.877 -12.333 -6.561 1.00 96.69 195 PRO A N 1
ATOM 1511 C CA . PRO A 1 195 ? 0.859 -11.109 -5.770 1.00 96.69 195 PRO A CA 1
ATOM 1512 C C . PRO A 1 195 ? 0.220 -9.932 -6.514 1.00 96.69 195 PRO A C 1
ATOM 1514 O O . PRO A 1 195 ? -0.439 -9.122 -5.872 1.00 96.69 195 PRO A O 1
ATOM 1517 N N . ASN A 1 196 ? 0.295 -9.874 -7.850 1.00 95.38 196 ASN A N 1
ATOM 1518 C CA . ASN A 1 196 ? -0.460 -8.882 -8.621 1.00 95.38 196 ASN A CA 1
ATOM 1519 C C . ASN A 1 196 ? -1.976 -9.079 -8.455 1.00 95.38 196 ASN A C 1
ATOM 1521 O O . ASN A 1 196 ? -2.696 -8.121 -8.181 1.00 95.38 196 ASN A O 1
ATOM 1525 N N . LEU A 1 197 ? -2.479 -10.313 -8.563 1.00 96.12 197 LEU A N 1
ATOM 1526 C CA . LEU A 1 197 ? -3.897 -10.602 -8.340 1.00 96.12 197 LEU A CA 1
ATOM 1527 C C . LEU A 1 197 ? -4.315 -10.294 -6.896 1.00 96.12 197 LEU A C 1
ATOM 1529 O O . LEU A 1 197 ? -5.405 -9.765 -6.671 1.00 96.12 197 LEU A O 1
ATOM 1533 N N . LEU A 1 198 ? -3.448 -10.578 -5.921 1.00 96.81 198 LEU A N 1
ATOM 1534 C CA . LEU A 1 198 ? -3.690 -10.212 -4.528 1.00 96.81 198 LEU A CA 1
ATOM 1535 C C . LEU A 1 198 ? -3.789 -8.692 -4.359 1.00 96.81 198 LEU A C 1
ATOM 1537 O O . LEU A 1 198 ? -4.750 -8.213 -3.760 1.00 96.81 198 LEU A O 1
ATOM 1541 N N . TYR A 1 199 ? -2.859 -7.941 -4.949 1.00 95.75 199 TYR A N 1
ATOM 1542 C CA . TYR A 1 199 ? -2.785 -6.488 -4.836 1.00 95.75 199 TYR A CA 1
ATOM 1543 C C . TYR A 1 199 ? -3.943 -5.761 -5.536 1.00 95.75 199 TYR A C 1
ATOM 1545 O O . TYR A 1 199 ? -4.535 -4.849 -4.945 1.00 95.75 199 TYR A O 1
ATOM 1553 N N . TYR A 1 200 ? -4.264 -6.154 -6.775 1.00 93.38 200 TYR A N 1
ATOM 1554 C CA . TYR A 1 200 ? -5.271 -5.495 -7.613 1.00 93.38 200 TYR A CA 1
ATOM 1555 C C . TYR A 1 200 ? -6.686 -6.028 -7.379 1.00 93.38 200 TYR A C 1
ATOM 1557 O O . TYR A 1 200 ? -7.644 -5.259 -7.391 1.00 93.38 200 TYR A O 1
ATOM 1565 N N . GLY A 1 201 ? -6.828 -7.341 -7.185 1.00 93.81 201 GLY A N 1
ATOM 1566 C CA . GLY A 1 201 ? -8.124 -8.016 -7.160 1.00 93.81 201 GLY A CA 1
ATOM 1567 C C . GLY A 1 201 ? -8.589 -8.432 -5.768 1.00 93.81 201 GLY A C 1
ATOM 1568 O O . GLY A 1 201 ? -9.766 -8.278 -5.456 1.00 93.81 201 GLY A O 1
ATOM 1569 N N . ALA A 1 202 ? -7.698 -8.960 -4.922 1.00 97.06 202 ALA A N 1
ATOM 1570 C CA . ALA A 1 202 ? -8.114 -9.621 -3.680 1.00 97.06 202 ALA A CA 1
ATOM 1571 C C . ALA A 1 202 ? -8.027 -8.744 -2.422 1.00 97.06 202 ALA A C 1
ATOM 1573 O O . ALA A 1 202 ? -8.783 -8.981 -1.481 1.00 97.06 202 ALA A O 1
ATOM 1574 N N . PHE A 1 203 ? -7.157 -7.730 -2.391 1.00 97.75 203 PHE A N 1
ATOM 1575 C CA . PHE A 1 203 ? -6.909 -6.924 -1.193 1.00 97.75 203 PHE A CA 1
ATOM 1576 C C . PHE A 1 203 ? -8.186 -6.255 -0.660 1.00 97.75 203 PHE A C 1
ATOM 1578 O O . PHE A 1 203 ? -8.519 -6.390 0.516 1.00 97.75 203 PHE A O 1
ATOM 1585 N N . LEU A 1 204 ? -8.945 -5.561 -1.514 1.00 97.06 204 LEU A N 1
ATOM 1586 C CA . LEU A 1 204 ? -10.151 -4.847 -1.078 1.00 97.06 204 LEU A CA 1
ATOM 1587 C C . LEU A 1 204 ? -11.300 -5.793 -0.687 1.00 97.06 204 LEU A C 1
ATOM 1589 O O . LEU A 1 204 ? -11.898 -5.562 0.369 1.00 97.06 204 LEU A O 1
ATOM 1593 N N . PRO A 1 205 ? -11.591 -6.878 -1.437 1.00 97.19 205 PRO A N 1
ATOM 1594 C CA . PRO A 1 205 ? -12.511 -7.913 -0.968 1.00 97.19 205 PRO A CA 1
ATOM 1595 C C . PRO A 1 205 ? -12.095 -8.524 0.372 1.00 97.19 205 PRO A C 1
ATOM 1597 O O . PRO A 1 205 ? -12.931 -8.680 1.261 1.00 97.19 205 PRO A O 1
ATOM 1600 N N . PHE A 1 206 ? -10.802 -8.809 0.559 1.00 97.81 206 PHE A N 1
ATOM 1601 C CA . PHE A 1 206 ? -10.270 -9.316 1.821 1.00 97.81 206 PHE A CA 1
ATOM 1602 C C . PHE A 1 206 ? -10.522 -8.330 2.970 1.00 97.81 206 PHE A C 1
ATOM 1604 O O . PHE A 1 206 ? -11.084 -8.713 3.997 1.00 97.81 206 PHE A O 1
ATOM 1611 N N . VAL A 1 207 ? -10.180 -7.053 2.781 1.00 96.94 207 VAL A N 1
ATOM 1612 C CA . VAL A 1 207 ? -10.428 -5.970 3.745 1.00 96.94 207 VAL A CA 1
ATOM 1613 C C . VAL A 1 207 ? -11.905 -5.911 4.134 1.00 96.94 207 VAL A C 1
ATOM 1615 O O . VAL A 1 207 ? -12.237 -5.926 5.319 1.00 96.94 207 VAL A O 1
ATOM 1618 N N . TRP A 1 208 ? -12.807 -5.923 3.153 1.00 96.25 208 TRP A N 1
ATOM 1619 C CA . TRP A 1 208 ? -14.245 -5.861 3.398 1.00 96.25 208 TRP A CA 1
ATOM 1620 C C . TRP A 1 208 ? -14.765 -7.093 4.153 1.00 96.25 208 TRP A C 1
ATOM 1622 O O . TRP A 1 208 ? -15.416 -6.966 5.193 1.00 96.25 208 TRP A O 1
ATOM 1632 N N . TRP A 1 209 ? -14.454 -8.300 3.673 1.00 95.62 209 TRP A N 1
ATOM 1633 C CA . TRP A 1 209 ? -14.979 -9.551 4.229 1.00 95.62 209 TRP A CA 1
ATOM 1634 C C . TRP A 1 209 ? -14.359 -9.956 5.562 1.00 95.62 209 TRP A C 1
ATOM 1636 O O . TRP A 1 209 ? -14.997 -10.678 6.331 1.00 95.62 209 TRP A O 1
ATOM 1646 N N . ARG A 1 210 ? -13.144 -9.500 5.874 1.00 96.44 210 ARG A N 1
ATOM 1647 C CA . ARG A 1 210 ? -12.506 -9.768 7.170 1.00 96.44 210 ARG A CA 1
ATOM 1648 C C . ARG A 1 210 ? -12.782 -8.682 8.204 1.00 96.44 210 ARG A C 1
ATOM 1650 O O . ARG A 1 210 ? -12.673 -8.969 9.395 1.00 96.44 210 ARG A O 1
ATOM 1657 N N . ALA A 1 211 ? -13.190 -7.479 7.789 1.00 93.69 211 ALA A N 1
ATOM 1658 C CA . ALA A 1 211 ? -13.538 -6.418 8.727 1.00 93.69 211 ALA A CA 1
ATOM 1659 C C . ALA A 1 211 ? -14.678 -6.861 9.671 1.00 93.69 211 ALA A C 1
ATOM 1661 O O . ALA A 1 211 ? -15.701 -7.360 9.190 1.00 93.69 211 ALA A O 1
ATOM 1662 N N . PRO A 1 212 ? -14.537 -6.678 10.997 1.00 90.38 212 PRO A N 1
ATOM 1663 C CA . PRO A 1 212 ? -15.624 -6.848 11.956 1.00 90.38 212 PRO A CA 1
ATOM 1664 C C . PRO A 1 212 ? -16.847 -5.995 11.599 1.00 90.38 212 PRO A C 1
ATOM 1666 O O . PRO A 1 212 ? -16.700 -4.861 11.151 1.00 90.38 212 PRO A O 1
ATOM 1669 N N . GLU A 1 213 ? -18.049 -6.512 11.859 1.00 85.94 213 GLU A N 1
ATOM 1670 C CA . GLU A 1 213 ? -19.323 -5.854 11.526 1.00 85.94 213 GLU A CA 1
ATOM 1671 C C . GLU A 1 213 ? -19.424 -4.386 11.990 1.00 85.94 213 GLU A C 1
ATOM 1673 O O . GLU A 1 213 ? -19.744 -3.549 11.143 1.00 85.94 213 GLU A O 1
ATOM 1678 N N . PRO A 1 214 ? -19.019 -4.011 13.227 1.00 82.69 214 PRO A N 1
ATOM 1679 C CA . PRO A 1 214 ? -19.056 -2.611 13.659 1.00 82.69 214 PRO A CA 1
ATOM 1680 C C . PRO A 1 214 ? -18.184 -1.668 12.816 1.00 82.69 214 PRO A C 1
ATOM 1682 O O . PRO A 1 214 ? -18.425 -0.467 12.799 1.00 82.69 214 PRO A O 1
ATOM 1685 N N . LEU A 1 215 ? -17.164 -2.193 12.126 1.00 82.44 215 LEU A N 1
ATOM 1686 C CA . LEU A 1 215 ? -16.245 -1.414 11.287 1.00 82.44 215 LEU A CA 1
ATOM 1687 C C . LEU A 1 215 ? -16.732 -1.279 9.834 1.00 82.44 215 LEU A C 1
ATOM 1689 O O . LEU A 1 215 ? -16.201 -0.460 9.089 1.00 82.44 215 LEU A O 1
ATOM 1693 N N . ARG A 1 216 ? -17.721 -2.080 9.408 1.00 83.00 216 ARG A N 1
ATOM 1694 C CA . ARG A 1 216 ? -18.318 -1.999 8.057 1.00 83.00 216 ARG A CA 1
ATOM 1695 C C . ARG A 1 216 ? -19.428 -0.958 7.955 1.00 83.00 216 ARG A C 1
ATOM 1697 O O . ARG A 1 216 ? -19.766 -0.515 6.853 1.00 83.00 216 ARG A O 1
ATOM 1704 N N . THR A 1 217 ? -20.037 -0.641 9.092 1.00 74.69 217 THR A N 1
ATOM 1705 C CA . THR A 1 217 ? -21.168 0.283 9.220 1.00 74.69 217 THR A CA 1
ATOM 1706 C C . THR A 1 217 ? -20.758 1.658 9.747 1.00 74.69 217 THR A C 1
ATOM 1708 O O . THR A 1 217 ? -21.583 2.564 9.707 1.00 74.69 217 THR A O 1
ATOM 1711 N N . SER A 1 218 ? -19.515 1.806 10.230 1.00 61.94 218 SER A N 1
ATOM 1712 C CA . SER A 1 218 ? -18.933 3.059 10.740 1.00 61.94 218 SER A CA 1
ATOM 1713 C C . SER A 1 218 ? -18.430 4.010 9.660 1.00 61.94 218 SER A C 1
ATOM 1715 O O . SER A 1 218 ? -17.909 3.504 8.637 1.00 61.94 218 SER A O 1
#

Sequence (218 aa):
MFKAIYDSAWHNPVSFWLAIGAFVAYLSTRLGFLRGLCVLFAFVAAADALLGGGLSPLTRAPKTVSTVVAFAFVVLGDLRYFLLLVRFSRQRLDGRAWLTAAGLSLTVPLVVTPLFLAKVPDRYLWLTYEAAFVALALAIRQVALPRVRGSVAPRTARYLTELTTFEIAQYGLWVAADLVLLSGSSFGYVVRLVPNLLYYGAFLPFVWWRAPEPLRTS

pLDDT: mean 92.04, std 6.38, range [61.94, 98.62]

Radius of gyration: 18.62 Å; chains: 1; bounding box: 44×44×58 Å